Protein AF-A0A151F0T0-F1 (afdb_monomer)

Radius of gyration: 19.62 Å; Cα contacts (8 Å, |Δi|>4): 203; chains: 1; bounding box: 45×45×49 Å

Solvent-accessible surface area (backbone atoms only — not comparable to full-atom values): 11393 Å² total; per-residue (Å²): 66,49,40,75,54,48,20,83,89,43,52,37,29,37,38,30,26,36,47,77,38,54,64,66,43,46,70,53,49,75,71,39,89,52,50,77,43,76,44,80,49,87,74,99,38,43,31,43,40,32,19,63,50,94,76,80,59,84,81,41,88,33,50,66,49,76,77,46,71,46,76,50,74,70,91,77,80,76,87,77,76,93,71,56,70,69,62,53,52,49,52,49,49,54,53,60,74,66,65,78,82,69,83,79,85,71,85,80,81,68,42,79,71,68,79,80,72,50,75,65,34,49,52,50,42,68,67,26,27,82,45,76,81,66,56,63,71,59,50,33,67,75,70,72,46,55,72,69,57,47,51,53,37,47,52,52,48,52,74,48,32,45,76,52,76,89,82,50,96,74,42,70,76,56,64,76,69,72,78,85,84,76,89,130

pLDDT: mean 84.64, std 13.34, range [36.56, 97.88]

Nearest PDB structures (foldseek):
  2e1a-assembly1_B  TM=7.262E-01  e=9.747E-03  Pyrococcus horikoshii OT3
  2zbc-assembly1_C-2  TM=6.425E-01  e=1.326E-02  Sulfurisphaera tokodaii str. 7
  2cvi-assembly1_B  TM=6.405E-01  e=4.018E-02  Pyrococcus horikoshii OT3
  7fby-assembly1_A  TM=5.492E-01  e=2.611E-02  Pyrococcus horikoshii OT3
  2cfx-assembly1_C  TM=5.189E-01  e=2.711E-01  Bacillus subtilis

Foldseek 3Di:
DKDFAAAPPWWKKKWFFAWQDVVVVCVVVVPDPQWPDKDADDDPGGIMTIGRDDDDCVPPPGTDDTPDMDIDAPDDDPDDDDDDPVVVVVVVVVVLVVVPDDPDPPDRDRHHQPDDDDPLLVVLCVVPVVPVPDDLVVCCVVSVHDSVVSVVSVVSSVVRIDDDDDDDPPPPVSVVPDDDDDRD

Mean predicted aligned error: 8.49 Å

Sequence (184 aa):
MLRPKICIDYKEYVYFINGKDIRALFERLIKDSRIEYIACSQGHFDMLLITNERIDLTVEEEFKNIVLSGERENYNYPEVKRGDYRTTFNEINEFLDKKEFHPSQLPFEIGERGDEWSKREEKLFKYLKNDGRRVFTKMQKQLGISRTLLLQCYSKVRKHTIITVPYYPKGYDSHISLYLVIPI

Secondary structure (DSSP, 8-state):
-EEEPPBTTB--EEEEEEESSHHHHHHHHTT-TTEEEEEE-SSS-SEEEEESS----TT-TTEEEEEEEEEPPPPP--------HHHHHHHHHHHHHHT------S----B---SPPPHHHHHHHHHHSS-TT--HHHHHHHHT--HHHHHHHHHHHHHTEEE-----TTGGGGTS--------

Structure (mmCIF, N/CA/C/O backbone):
data_AF-A0A151F0T0-F1
#
_entry.id   AF-A0A151F0T0-F1
#
loop_
_atom_site.group_PDB
_atom_site.id
_atom_site.type_symbol
_atom_site.label_atom_id
_atom_site.label_alt_id
_atom_site.label_comp_id
_atom_site.label_asym_id
_atom_site.label_entity_id
_atom_site.label_seq_id
_atom_site.pdbx_PDB_ins_code
_atom_site.Cartn_x
_atom_site.Cartn_y
_atom_site.Cartn_z
_atom_site.occupancy
_atom_site.B_iso_or_equiv
_atom_site.auth_seq_id
_atom_site.auth_comp_id
_atom_site.auth_asym_id
_atom_site.auth_atom_id
_atom_site.pdbx_PDB_model_num
ATOM 1 N N . MET A 1 1 ? -8.796 6.801 -0.945 1.00 80.75 1 MET A N 1
ATOM 2 C CA . MET A 1 1 ? -8.264 5.632 -0.212 1.00 80.75 1 MET A CA 1
ATOM 3 C C . MET A 1 1 ? -7.436 6.136 0.959 1.00 80.75 1 MET A C 1
ATOM 5 O O . MET A 1 1 ? -6.646 7.052 0.757 1.00 80.75 1 MET A O 1
ATOM 9 N N . LEU A 1 2 ? -7.650 5.599 2.163 1.00 86.31 2 LEU A N 1
ATOM 10 C CA . LEU A 1 2 ? -6.788 5.866 3.319 1.00 86.31 2 LEU A CA 1
ATOM 11 C C . LEU A 1 2 ? -5.621 4.879 3.290 1.00 86.31 2 LEU A C 1
ATOM 13 O O . LEU A 1 2 ? -5.830 3.678 3.122 1.00 86.31 2 LEU A O 1
ATOM 17 N N . ARG A 1 3 ? -4.402 5.379 3.473 1.00 84.88 3 ARG A N 1
ATOM 18 C CA . ARG A 1 3 ? -3.189 4.560 3.585 1.00 84.88 3 ARG A CA 1
ATOM 19 C C . ARG A 1 3 ? -2.361 5.021 4.780 1.00 84.88 3 ARG A C 1
ATOM 21 O O . ARG A 1 3 ? -2.337 6.225 5.023 1.00 84.88 3 ARG A O 1
ATOM 28 N N . PRO A 1 4 ? -1.697 4.130 5.528 1.00 85.06 4 PRO A N 1
ATOM 29 C CA . PRO A 1 4 ? -0.804 4.550 6.601 1.00 85.06 4 PRO A CA 1
ATOM 30 C C . PRO A 1 4 ? 0.365 5.372 6.046 1.00 85.06 4 PRO A C 1
ATOM 32 O O . PRO A 1 4 ? 0.827 5.141 4.921 1.00 85.06 4 PRO A O 1
ATOM 35 N N . LYS A 1 5 ? 0.815 6.356 6.827 1.00 84.88 5 LYS A N 1
ATOM 36 C CA . LYS A 1 5 ? 2.079 7.054 6.574 1.00 84.88 5 LYS A CA 1
ATOM 37 C C . LYS A 1 5 ? 3.236 6.096 6.848 1.00 84.88 5 LYS A C 1
ATOM 39 O O . LYS A 1 5 ? 3.207 5.372 7.839 1.00 84.88 5 LYS A O 1
ATOM 44 N N . ILE A 1 6 ? 4.247 6.121 5.987 1.00 83.94 6 ILE A N 1
ATOM 45 C CA . ILE A 1 6 ? 5.524 5.456 6.249 1.00 83.94 6 ILE A CA 1
ATOM 46 C C . ILE A 1 6 ? 6.212 6.192 7.399 1.00 83.94 6 ILE A C 1
ATOM 48 O O . ILE A 1 6 ? 6.259 7.426 7.400 1.00 83.94 6 ILE A O 1
ATOM 52 N N . CYS A 1 7 ? 6.703 5.429 8.368 1.00 82.50 7 CYS A N 1
ATOM 53 C CA . CYS A 1 7 ? 7.436 5.900 9.541 1.00 82.50 7 CYS A CA 1
ATOM 54 C C . CYS A 1 7 ? 8.583 4.926 9.854 1.00 82.50 7 CYS A C 1
ATOM 56 O O . CYS A 1 7 ? 8.729 3.906 9.181 1.00 82.50 7 CYS A O 1
ATOM 58 N N . ILE A 1 8 ? 9.427 5.258 10.833 1.00 79.50 8 ILE A N 1
ATOM 59 C CA . ILE A 1 8 ? 10.685 4.534 11.108 1.00 79.50 8 ILE A CA 1
ATOM 60 C C . ILE A 1 8 ? 10.473 3.018 11.272 1.00 79.50 8 ILE A C 1
ATOM 62 O O . ILE A 1 8 ? 11.275 2.224 10.782 1.00 79.50 8 ILE A O 1
ATOM 66 N N . ASP A 1 9 ? 9.375 2.622 11.904 1.00 77.12 9 ASP A N 1
ATOM 67 C CA . ASP A 1 9 ? 9.026 1.248 12.269 1.00 77.12 9 ASP A CA 1
ATOM 68 C C . ASP A 1 9 ? 7.747 0.727 11.580 1.00 77.12 9 ASP A C 1
ATOM 70 O O . ASP A 1 9 ? 7.274 -0.363 11.897 1.00 77.12 9 ASP A O 1
ATOM 74 N N . TYR A 1 10 ? 7.204 1.462 10.602 1.00 83.38 10 TYR A N 1
ATOM 75 C CA . TYR A 1 10 ? 6.229 0.929 9.644 1.00 83.38 10 TYR A CA 1
ATOM 76 C C . TYR A 1 10 ? 6.649 1.287 8.224 1.00 83.38 10 TYR A C 1
ATOM 78 O O . TYR A 1 10 ? 6.578 2.447 7.798 1.00 83.38 10 TYR A O 1
ATOM 86 N N . LYS A 1 11 ? 7.037 0.255 7.479 1.00 87.25 11 LYS A N 1
ATOM 87 C CA . LYS A 1 11 ? 7.415 0.338 6.074 1.00 87.25 11 LYS A CA 1
ATOM 88 C C . LYS A 1 11 ? 6.495 -0.549 5.257 1.00 87.25 11 LYS A C 1
ATOM 90 O O . LYS A 1 11 ? 6.103 -1.621 5.699 1.00 87.25 11 LYS A O 1
ATOM 95 N N . GLU A 1 12 ? 6.174 -0.100 4.055 1.00 91.75 12 GLU A N 1
ATOM 96 C CA . GLU A 1 12 ? 5.561 -0.960 3.052 1.00 91.75 12 GLU A CA 1
ATOM 97 C C . GLU A 1 12 ? 6.618 -1.308 2.010 1.00 91.75 12 GLU A C 1
ATOM 99 O O . GLU A 1 12 ? 7.520 -0.513 1.746 1.00 91.75 12 GLU A O 1
ATOM 104 N N . TYR A 1 13 ? 6.504 -2.484 1.412 1.00 94.06 13 TYR A N 1
ATOM 105 C CA . TYR A 1 13 ? 7.399 -2.942 0.359 1.00 94.06 13 TYR A CA 1
ATOM 106 C C . TYR A 1 13 ? 6.589 -3.158 -0.905 1.00 94.06 13 TYR A C 1
ATOM 108 O O . TYR A 1 13 ? 5.487 -3.701 -0.862 1.00 94.06 13 TYR A O 1
ATOM 116 N N . VAL A 1 14 ? 7.118 -2.685 -2.026 1.00 95.00 14 VAL A N 1
ATOM 117 C CA . VAL A 1 14 ? 6.482 -2.802 -3.335 1.00 95.00 14 VAL A CA 1
ATOM 118 C C . VAL A 1 14 ? 7.239 -3.836 -4.145 1.00 95.00 14 VAL A C 1
ATOM 120 O O . VAL A 1 14 ? 8.468 -3.789 -4.196 1.00 95.00 14 VAL A O 1
ATOM 123 N N . TYR A 1 15 ? 6.509 -4.735 -4.800 1.00 96.44 15 TYR A N 1
ATOM 124 C CA . TYR A 1 15 ? 7.069 -5.717 -5.719 1.00 96.44 15 TYR A CA 1
ATOM 125 C C . TYR A 1 15 ? 6.288 -5.715 -7.029 1.00 96.44 15 TYR A C 1
ATOM 127 O O . TYR A 1 15 ? 5.064 -5.823 -7.039 1.00 96.44 15 TYR A O 1
ATOM 135 N N . PHE A 1 16 ? 7.015 -5.637 -8.132 1.00 96.38 16 PHE A N 1
ATOM 136 C CA . PHE A 1 16 ? 6.539 -5.900 -9.481 1.00 96.38 16 PHE A CA 1
ATOM 137 C C . PHE A 1 16 ? 7.110 -7.249 -9.885 1.00 96.38 16 PHE A C 1
ATOM 139 O O . PHE A 1 16 ? 8.332 -7.414 -9.888 1.00 96.38 16 PHE A O 1
ATOM 146 N N . ILE A 1 17 ? 6.255 -8.225 -10.168 1.00 97.31 17 ILE A N 1
ATOM 147 C CA . ILE A 1 17 ? 6.680 -9.617 -10.331 1.00 97.31 17 ILE A CA 1
ATOM 148 C C . ILE A 1 17 ? 6.078 -10.263 -11.569 1.00 97.31 17 ILE A C 1
ATOM 150 O O . ILE A 1 17 ? 5.015 -9.859 -12.041 1.00 97.31 17 ILE A O 1
ATOM 154 N N . ASN A 1 18 ? 6.759 -11.304 -12.038 1.00 97.88 18 ASN A N 1
ATOM 155 C CA . ASN A 1 18 ? 6.252 -12.227 -13.041 1.00 97.88 18 ASN A CA 1
ATOM 156 C C . ASN A 1 18 ? 5.997 -13.599 -12.428 1.00 97.88 18 ASN A C 1
ATOM 158 O O . ASN A 1 18 ? 6.760 -14.067 -11.573 1.00 97.88 18 ASN A O 1
ATOM 162 N N . GLY A 1 19 ? 4.949 -14.255 -12.914 1.00 96.50 19 GLY A N 1
ATOM 163 C CA . GLY A 1 19 ? 4.580 -15.613 -12.534 1.00 96.50 19 GLY A CA 1
ATOM 164 C C . GLY A 1 19 ? 4.793 -16.599 -13.680 1.00 96.50 19 GLY A C 1
ATOM 165 O O . GLY A 1 19 ? 4.759 -16.242 -14.853 1.00 96.50 19 GLY A O 1
ATOM 166 N N . LYS A 1 20 ? 5.004 -17.869 -13.342 1.00 97.50 20 LYS A N 1
ATOM 167 C CA . LYS A 1 20 ? 4.820 -18.997 -14.268 1.00 97.50 20 LYS A CA 1
ATOM 168 C C . LYS A 1 20 ? 3.328 -19.281 -14.447 1.00 97.50 20 LYS A C 1
ATOM 170 O O . LYS A 1 20 ? 2.877 -19.502 -15.564 1.00 97.50 20 LYS A O 1
ATOM 175 N N . ASP A 1 21 ? 2.583 -19.208 -13.342 1.00 97.25 21 ASP A N 1
ATOM 176 C CA . ASP A 1 21 ? 1.122 -19.218 -13.292 1.00 97.25 21 ASP A CA 1
ATOM 177 C C . ASP A 1 21 ? 0.649 -18.082 -12.376 1.00 97.25 21 ASP A C 1
ATOM 179 O O . ASP A 1 21 ? 0.561 -18.212 -11.152 1.00 97.25 21 ASP A O 1
ATOM 183 N N . ILE A 1 22 ? 0.374 -16.923 -12.977 1.00 95.56 22 ILE A N 1
ATOM 184 C CA . ILE A 1 22 ? 0.016 -15.727 -12.212 1.00 95.56 22 ILE A CA 1
ATOM 185 C C . ILE A 1 22 ? -1.328 -15.863 -11.495 1.00 95.56 22 ILE A C 1
ATOM 187 O O . ILE A 1 22 ? -1.547 -15.239 -10.456 1.00 95.56 22 ILE A O 1
ATOM 191 N N . ARG A 1 23 ? -2.235 -16.683 -12.033 1.00 96.50 23 ARG A N 1
ATOM 192 C CA . ARG A 1 23 ? -3.566 -16.859 -11.461 1.00 96.50 23 ARG A CA 1
ATOM 193 C C . ARG A 1 23 ? -3.478 -17.663 -10.172 1.00 96.50 23 ARG A C 1
ATOM 195 O O . ARG A 1 23 ? -4.006 -17.217 -9.156 1.00 96.50 23 ARG A O 1
ATOM 202 N N . ALA A 1 24 ? -2.789 -18.801 -10.207 1.00 97.50 24 ALA A N 1
ATOM 203 C CA . ALA A 1 24 ? -2.566 -19.618 -9.019 1.00 97.50 24 ALA A CA 1
ATOM 204 C C . ALA A 1 24 ? -1.801 -18.833 -7.938 1.00 97.50 24 ALA A C 1
ATOM 206 O O . ALA A 1 24 ? -2.209 -18.824 -6.773 1.00 97.50 24 ALA A O 1
ATOM 207 N N . LEU A 1 25 ? -0.768 -18.078 -8.338 1.00 97.38 25 LEU A N 1
ATOM 208 C CA . LEU A 1 25 ? -0.024 -17.211 -7.424 1.00 97.38 25 LEU A CA 1
ATOM 209 C C . LEU A 1 25 ? -0.929 -16.148 -6.776 1.00 97.38 25 LEU A C 1
ATOM 211 O O . LEU A 1 25 ? -0.902 -15.979 -5.560 1.00 97.38 25 LEU A O 1
ATOM 215 N N . PHE A 1 26 ? -1.780 -15.471 -7.556 1.00 97.12 26 PHE A N 1
ATOM 216 C CA . PHE A 1 26 ? -2.726 -14.474 -7.040 1.00 97.12 26 PHE A CA 1
ATOM 217 C C . PHE A 1 26 ? -3.686 -15.068 -6.000 1.00 97.12 26 PHE A C 1
ATOM 219 O O . PHE A 1 26 ? -3.877 -14.497 -4.926 1.00 97.12 26 PHE A O 1
ATOM 226 N N . GLU A 1 27 ? -4.291 -16.221 -6.305 1.00 96.81 27 GLU A N 1
ATOM 227 C CA . GLU A 1 27 ? -5.265 -16.889 -5.431 1.00 96.81 27 GLU A CA 1
ATOM 228 C C . GLU A 1 27 ? -4.655 -17.342 -4.093 1.00 96.81 27 GLU A C 1
ATOM 230 O O . GLU A 1 27 ? -5.362 -17.426 -3.079 1.00 96.81 27 GLU A O 1
ATOM 235 N N . ARG A 1 28 ? -3.346 -17.613 -4.075 1.00 96.06 28 ARG A N 1
ATOM 236 C CA . ARG A 1 28 ? -2.581 -17.903 -2.859 1.00 96.06 28 ARG A CA 1
ATOM 237 C C . ARG A 1 28 ? -2.255 -16.624 -2.093 1.00 96.06 28 ARG A C 1
ATOM 239 O O . ARG A 1 28 ? -2.618 -16.501 -0.924 1.00 96.06 28 ARG A O 1
ATOM 246 N N . LEU A 1 29 ? -1.642 -15.659 -2.771 1.00 96.44 29 LEU A N 1
ATOM 247 C CA . LEU A 1 29 ? -1.148 -14.417 -2.182 1.00 96.44 29 LEU A CA 1
ATOM 248 C C . LEU A 1 29 ? -2.266 -13.529 -1.612 1.00 96.44 29 LEU A C 1
ATOM 250 O O . LEU A 1 29 ? -2.080 -12.901 -0.577 1.00 96.44 29 LEU A O 1
ATOM 254 N N . ILE A 1 30 ? -3.470 -13.523 -2.192 1.00 96.06 30 ILE A N 1
ATOM 255 C CA . ILE A 1 30 ? -4.597 -12.738 -1.651 1.00 96.06 30 ILE A CA 1
ATOM 256 C C . ILE A 1 30 ? -5.029 -13.170 -0.235 1.00 96.06 30 ILE A C 1
ATOM 258 O O . ILE A 1 30 ? -5.728 -12.428 0.456 1.00 96.06 30 ILE A O 1
ATOM 262 N N . LYS A 1 31 ? -4.641 -14.374 0.202 1.00 95.19 31 LYS A N 1
ATOM 263 C CA . LYS A 1 31 ? -4.934 -14.902 1.543 1.00 95.19 31 LYS A CA 1
ATOM 264 C C . LYS A 1 31 ? -3.841 -14.566 2.561 1.00 95.19 31 LYS A C 1
ATOM 266 O O . LYS A 1 31 ? -4.063 -14.765 3.754 1.00 95.19 31 LYS A O 1
ATOM 271 N N . ASP A 1 32 ? -2.687 -14.078 2.112 1.00 95.06 32 ASP A N 1
ATOM 272 C CA . ASP A 1 32 ? -1.576 -13.709 2.981 1.00 95.06 32 ASP A CA 1
ATOM 273 C C . ASP A 1 32 ? -1.881 -12.390 3.704 1.00 95.06 32 ASP A C 1
ATOM 275 O O . ASP A 1 32 ? -2.105 -11.350 3.084 1.00 95.06 32 ASP A O 1
ATOM 279 N N . SER A 1 33 ? -1.867 -12.415 5.039 1.00 93.06 33 SER A N 1
ATOM 280 C CA . SER A 1 33 ? -2.129 -11.232 5.867 1.00 93.06 33 SER A CA 1
ATOM 281 C C . SER A 1 33 ? -1.076 -10.132 5.737 1.00 93.06 33 SER A C 1
ATOM 283 O O . SER A 1 33 ? -1.325 -9.003 6.161 1.00 93.06 33 SER A O 1
ATOM 285 N N . ARG A 1 34 ? 0.096 -10.452 5.184 1.00 94.38 34 ARG A N 1
ATOM 286 C CA . ARG A 1 34 ? 1.189 -9.506 4.937 1.00 94.38 34 ARG A CA 1
ATOM 287 C C . ARG A 1 34 ? 0.936 -8.650 3.700 1.00 94.38 34 ARG A C 1
ATOM 289 O O . ARG A 1 34 ? 1.549 -7.595 3.544 1.00 94.38 34 ARG A O 1
ATOM 296 N N . ILE A 1 35 ? 0.037 -9.086 2.813 1.00 94.56 35 ILE A N 1
ATOM 297 C CA . ILE A 1 35 ? -0.295 -8.384 1.574 1.00 94.56 35 ILE A CA 1
ATOM 298 C C . ILE A 1 35 ? -1.370 -7.328 1.841 1.00 94.56 35 ILE A C 1
ATOM 300 O O . ILE A 1 35 ? -2.534 -7.611 2.116 1.00 94.56 35 ILE A O 1
ATOM 304 N N . GLU A 1 36 ? -0.976 -6.064 1.700 1.00 89.88 36 GLU A N 1
ATOM 305 C CA . GLU A 1 36 ? -1.842 -4.900 1.883 1.00 89.88 36 GLU A CA 1
ATOM 306 C C . GLU A 1 36 ? -2.586 -4.502 0.607 1.00 89.88 36 GLU A C 1
ATOM 308 O O . GLU A 1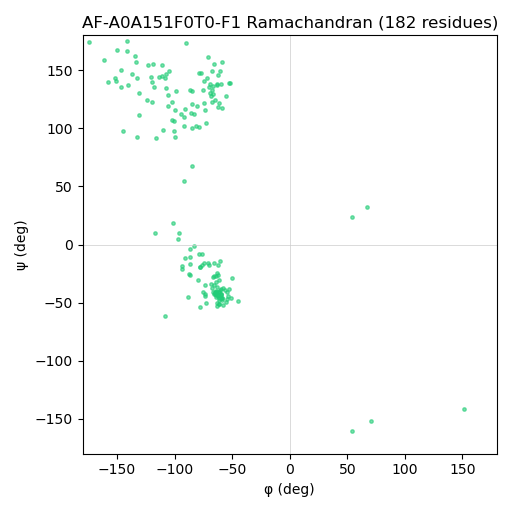 36 ? -3.624 -3.822 0.671 1.00 89.88 36 GLU A O 1
ATOM 313 N N . TYR A 1 37 ? -2.022 -4.853 -0.550 1.00 91.44 37 TYR A N 1
ATOM 314 C CA . TYR A 1 37 ? -2.588 -4.632 -1.873 1.00 91.44 37 TYR A CA 1
ATOM 315 C C . TYR A 1 37 ? -1.984 -5.607 -2.884 1.00 91.44 37 TYR A C 1
ATOM 317 O O . TYR A 1 37 ? -0.779 -5.841 -2.883 1.00 91.44 37 TYR A O 1
ATOM 325 N N . ILE A 1 38 ? -2.826 -6.115 -3.774 1.00 94.69 38 ILE A N 1
ATOM 326 C CA . ILE A 1 38 ? -2.436 -6.982 -4.880 1.00 94.69 38 ILE A CA 1
ATOM 327 C C . ILE A 1 38 ? -3.258 -6.599 -6.106 1.00 94.69 38 ILE A C 1
ATOM 329 O O . ILE A 1 38 ? -4.460 -6.345 -5.999 1.00 94.69 38 ILE A O 1
ATOM 333 N N . ALA A 1 39 ? -2.613 -6.535 -7.263 1.00 94.19 39 ALA A N 1
ATOM 334 C CA . ALA A 1 39 ? -3.279 -6.304 -8.534 1.00 94.19 39 ALA A CA 1
ATOM 335 C C . ALA A 1 39 ? -2.564 -7.062 -9.650 1.00 94.19 39 ALA A C 1
ATOM 337 O O . ALA A 1 39 ? -1.340 -7.007 -9.744 1.00 94.19 39 ALA A O 1
ATOM 338 N N . CYS A 1 40 ? -3.334 -7.727 -10.508 1.00 93.25 40 CYS A N 1
ATOM 339 C CA . CYS A 1 40 ? -2.813 -8.271 -11.757 1.00 93.25 40 CYS A CA 1
ATOM 340 C C . CYS A 1 40 ? -2.688 -7.158 -12.799 1.00 93.25 40 CYS A C 1
ATOM 342 O O . CYS A 1 40 ? -3.498 -6.227 -12.837 1.00 93.25 40 CYS A O 1
ATOM 344 N N . SER A 1 41 ? -1.696 -7.289 -13.664 1.00 90.69 41 SER A N 1
ATOM 345 C CA . SER A 1 41 ? -1.399 -6.356 -14.744 1.00 90.69 41 SER A CA 1
ATOM 346 C C . SER A 1 41 ? -1.137 -7.103 -16.046 1.00 90.69 41 SER A C 1
ATOM 348 O O . SER A 1 41 ? -0.892 -8.305 -16.065 1.00 90.69 41 SER A O 1
ATOM 350 N N . GLN A 1 42 ? -1.213 -6.369 -17.152 1.00 84.19 42 GLN A N 1
ATOM 351 C CA . GLN A 1 42 ? -0.778 -6.829 -18.467 1.00 84.19 42 GLN A CA 1
ATOM 352 C C . GLN A 1 42 ? 0.325 -5.877 -18.933 1.00 84.19 42 GLN A C 1
ATOM 354 O O . GLN A 1 42 ? 0.107 -4.666 -18.965 1.00 84.19 42 GLN A O 1
ATOM 359 N N . GLY A 1 43 ? 1.515 -6.396 -19.242 1.00 87.38 43 GLY A N 1
ATOM 360 C CA . GLY A 1 43 ? 2.660 -5.577 -19.646 1.00 87.38 43 GLY A CA 1
ATOM 361 C C . GLY A 1 43 ? 4.001 -6.214 -19.286 1.00 87.38 43 GLY A C 1
ATOM 362 O O . GLY A 1 43 ? 4.165 -7.424 -19.392 1.00 87.38 43 GLY A O 1
ATOM 363 N N . HIS A 1 44 ? 4.962 -5.390 -18.860 1.00 89.81 44 HIS A N 1
ATOM 364 C CA . HIS A 1 44 ? 6.314 -5.832 -18.478 1.00 89.81 44 HIS A CA 1
ATOM 365 C C . HIS A 1 44 ? 6.374 -6.627 -17.165 1.00 89.81 44 HIS A C 1
ATOM 367 O O . HIS A 1 44 ? 7.390 -7.265 -16.882 1.00 89.81 44 HIS A O 1
ATOM 373 N N . PHE A 1 45 ? 5.310 -6.562 -16.366 1.00 95.12 45 PHE A N 1
ATOM 374 C CA . PHE A 1 45 ? 5.135 -7.342 -15.151 1.00 95.12 45 PHE A CA 1
ATOM 375 C C . PHE A 1 45 ? 3.701 -7.880 -15.070 1.00 95.12 45 PHE A C 1
ATOM 377 O O . PHE A 1 45 ? 2.756 -7.210 -15.506 1.00 95.12 45 PHE A O 1
ATOM 384 N N . ASP A 1 46 ? 3.533 -9.063 -14.486 1.00 96.12 46 ASP A N 1
ATOM 385 C CA . ASP A 1 46 ? 2.235 -9.741 -14.387 1.00 96.12 46 ASP A CA 1
ATOM 386 C C . ASP A 1 46 ? 1.427 -9.313 -13.147 1.00 96.12 46 ASP A C 1
ATOM 388 O O . ASP A 1 46 ? 0.195 -9.397 -13.134 1.00 96.12 46 ASP A O 1
ATOM 392 N N . MET A 1 47 ? 2.104 -8.871 -12.080 1.00 96.69 47 MET A N 1
ATOM 393 C CA . MET A 1 47 ? 1.454 -8.495 -10.823 1.00 96.69 47 MET A CA 1
ATOM 394 C C . MET A 1 47 ? 2.228 -7.437 -10.034 1.00 96.69 47 MET A C 1
ATOM 396 O O . MET A 1 47 ? 3.457 -7.453 -9.961 1.00 96.69 47 MET A O 1
ATOM 400 N N . LEU A 1 48 ? 1.469 -6.543 -9.400 1.00 96.12 48 LEU A N 1
ATOM 401 C CA . LEU A 1 48 ? 1.924 -5.577 -8.406 1.00 96.12 48 LEU A CA 1
ATOM 402 C C . LEU A 1 48 ? 1.478 -6.024 -7.011 1.00 96.12 48 LEU A C 1
ATOM 404 O O . LEU A 1 48 ? 0.289 -6.247 -6.772 1.00 96.12 48 LEU A O 1
ATOM 408 N N . LEU A 1 49 ? 2.424 -6.070 -6.081 1.00 95.94 49 LEU A N 1
ATOM 409 C CA . LEU A 1 49 ? 2.218 -6.369 -4.670 1.00 95.94 49 LEU A CA 1
ATOM 410 C C . LEU A 1 49 ? 2.667 -5.186 -3.817 1.00 95.94 49 LEU A C 1
ATOM 412 O O . LEU A 1 49 ? 3.705 -4.579 -4.077 1.00 95.94 49 LEU A O 1
ATOM 416 N N . ILE A 1 50 ? 1.899 -4.890 -2.772 1.00 94.75 50 ILE A N 1
ATOM 417 C CA . ILE A 1 50 ? 2.332 -4.040 -1.663 1.00 94.75 50 ILE A CA 1
ATOM 418 C C . ILE A 1 50 ? 2.154 -4.836 -0.381 1.00 94.75 50 ILE A C 1
ATOM 420 O O . ILE A 1 50 ? 1.044 -5.288 -0.089 1.00 94.75 50 ILE A O 1
ATOM 424 N N . THR A 1 51 ? 3.224 -4.982 0.387 1.00 94.94 51 THR A N 1
ATOM 425 C CA . THR A 1 51 ? 3.242 -5.733 1.644 1.00 94.94 51 THR A CA 1
ATOM 426 C C . THR A 1 51 ? 3.616 -4.828 2.810 1.00 94.94 51 THR A C 1
ATOM 428 O O . THR A 1 51 ? 4.266 -3.802 2.618 1.00 94.94 51 THR A O 1
ATOM 431 N N . ASN A 1 52 ? 3.198 -5.191 4.021 1.00 91.81 52 ASN A N 1
ATOM 432 C CA . ASN A 1 52 ? 3.567 -4.488 5.259 1.00 91.81 52 ASN A CA 1
ATOM 433 C C . ASN A 1 52 ? 4.892 -4.986 5.875 1.00 91.81 52 ASN A C 1
ATOM 435 O O . ASN A 1 52 ? 5.374 -4.416 6.848 1.00 91.81 52 ASN A O 1
ATOM 439 N N . GLU A 1 53 ? 5.498 -6.018 5.289 1.00 93.50 53 GLU A N 1
ATOM 440 C CA . GLU A 1 53 ? 6.835 -6.508 5.619 1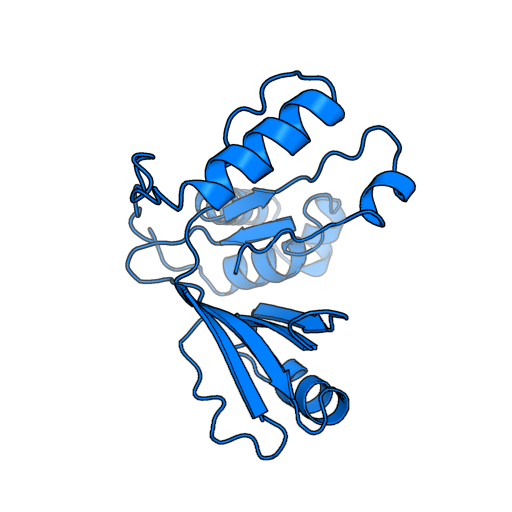.00 93.50 53 GLU A CA 1
ATOM 441 C C . GLU A 1 53 ? 7.512 -7.137 4.394 1.00 93.50 53 GLU A C 1
ATOM 443 O O . GLU A 1 53 ? 6.866 -7.372 3.368 1.00 93.50 53 GLU A O 1
ATOM 448 N N . ARG A 1 54 ? 8.825 -7.393 4.469 1.00 95.12 54 ARG A N 1
ATOM 449 C CA . ARG A 1 54 ? 9.540 -8.064 3.375 1.00 95.12 54 ARG A CA 1
ATOM 450 C C . ARG A 1 54 ? 9.084 -9.513 3.284 1.00 95.12 54 ARG A C 1
ATOM 452 O O . ARG A 1 54 ? 9.116 -10.234 4.276 1.00 95.12 54 ARG A O 1
ATOM 459 N N . ILE A 1 55 ? 8.728 -9.941 2.081 1.00 95.62 55 ILE A N 1
ATOM 460 C CA . ILE A 1 55 ? 8.377 -11.332 1.799 1.00 95.62 55 ILE A CA 1
ATOM 461 C C . ILE A 1 55 ? 9.406 -11.956 0.862 1.00 95.62 55 ILE A C 1
ATOM 463 O O . ILE A 1 55 ? 9.937 -11.291 -0.031 1.00 95.62 55 ILE A O 1
ATOM 467 N N . ASP A 1 56 ? 9.684 -13.237 1.079 1.00 96.19 56 ASP A N 1
ATOM 468 C CA . ASP A 1 56 ? 10.445 -14.052 0.142 1.00 96.19 56 ASP A CA 1
ATOM 469 C C . ASP A 1 56 ? 9.464 -14.734 -0.812 1.00 96.19 56 ASP A C 1
ATOM 471 O O . ASP A 1 56 ? 8.702 -15.603 -0.404 1.00 96.19 56 ASP A O 1
ATOM 475 N N . LEU A 1 57 ? 9.456 -14.300 -2.071 1.00 96.12 57 LEU A N 1
ATOM 476 C CA . LEU A 1 57 ? 8.599 -14.866 -3.114 1.00 96.12 57 LEU A CA 1
ATOM 477 C C . LEU A 1 57 ? 9.231 -16.080 -3.800 1.00 96.12 57 LEU A C 1
ATOM 479 O O . LEU A 1 57 ? 8.551 -16.770 -4.552 1.00 96.12 57 LEU A O 1
ATOM 483 N N . THR A 1 58 ? 10.515 -16.358 -3.557 1.00 95.56 58 THR A N 1
ATOM 484 C CA . THR A 1 58 ? 11.220 -17.475 -4.205 1.00 95.56 58 THR A CA 1
ATOM 485 C C . THR A 1 58 ? 10.742 -18.840 -3.714 1.00 95.56 58 THR A C 1
ATOM 487 O O . THR A 1 58 ? 10.939 -19.840 -4.401 1.00 95.56 58 THR A O 1
ATOM 490 N N . VAL A 1 59 ? 10.067 -18.873 -2.561 1.00 96.50 59 VAL A N 1
ATOM 491 C CA . VAL A 1 59 ? 9.431 -20.073 -1.999 1.00 96.50 59 VAL A CA 1
ATOM 492 C C . VAL A 1 59 ? 8.149 -20.469 -2.734 1.00 96.50 59 VAL A C 1
ATOM 494 O O . VAL A 1 59 ? 7.673 -21.589 -2.566 1.00 96.50 59 VAL A O 1
ATOM 497 N N . GLU A 1 60 ? 7.578 -19.568 -3.536 1.00 96.44 60 GLU A N 1
ATOM 498 C CA . GLU A 1 60 ? 6.350 -19.823 -4.281 1.00 96.44 60 GLU A CA 1
ATOM 499 C C . GLU A 1 60 ? 6.675 -20.529 -5.605 1.00 96.44 60 GLU A C 1
ATOM 501 O O . GLU A 1 60 ? 7.392 -20.001 -6.453 1.00 96.44 60 GLU A O 1
ATOM 506 N N . GLU A 1 61 ? 6.131 -21.727 -5.819 1.00 97.12 61 GLU A N 1
ATOM 507 C CA . GLU A 1 61 ? 6.415 -22.537 -7.015 1.00 97.12 61 GLU A CA 1
ATOM 508 C C . GLU A 1 61 ? 6.058 -21.806 -8.325 1.00 97.12 61 GLU A C 1
ATOM 510 O O . GLU A 1 61 ? 6.783 -21.876 -9.330 1.00 97.12 61 GLU A O 1
ATOM 515 N N . GLU A 1 62 ? 4.959 -21.054 -8.285 1.00 97.81 62 GLU A N 1
ATOM 516 C CA . GLU A 1 62 ? 4.403 -20.283 -9.389 1.00 97.81 62 GLU A CA 1
ATOM 517 C C . GLU A 1 62 ? 5.127 -18.954 -9.628 1.00 97.81 62 GLU A C 1
ATOM 519 O O . GLU A 1 62 ? 4.864 -18.290 -10.632 1.00 97.81 62 GLU A O 1
ATOM 524 N N . PHE A 1 63 ? 6.048 -18.549 -8.753 1.00 97.69 63 PHE A N 1
ATOM 525 C CA . PHE A 1 63 ? 6.853 -17.350 -8.949 1.00 97.69 63 PHE A CA 1
ATOM 526 C C . PHE A 1 63 ? 7.938 -17.582 -10.013 1.00 97.69 63 PHE A C 1
ATOM 528 O O . PHE A 1 63 ? 8.550 -18.651 -10.108 1.00 97.69 63 PHE A O 1
ATOM 535 N N . LYS A 1 64 ? 8.170 -16.567 -10.855 1.00 97.75 64 LYS A N 1
ATOM 536 C CA . LYS A 1 64 ? 9.206 -16.591 -11.896 1.00 97.75 64 LYS A CA 1
ATOM 537 C C . LYS A 1 64 ? 10.367 -15.668 -11.547 1.00 97.75 64 LYS A C 1
ATOM 539 O O . LYS A 1 64 ? 11.495 -16.136 -11.435 1.00 97.75 64 LYS A O 1
ATOM 544 N N . ASN A 1 65 ? 10.109 -14.367 -11.424 1.00 97.56 65 ASN A N 1
ATOM 545 C CA . ASN A 1 65 ? 11.134 -13.376 -11.101 1.00 97.56 65 ASN A CA 1
ATOM 546 C C . ASN A 1 65 ? 10.522 -12.068 -10.575 1.00 97.56 65 ASN A C 1
ATOM 548 O O . ASN A 1 65 ? 9.369 -11.746 -10.863 1.00 97.56 65 ASN A O 1
ATOM 552 N N . ILE A 1 66 ? 11.328 -11.287 -9.850 1.00 97.00 66 ILE A N 1
ATOM 553 C CA . ILE A 1 66 ? 11.037 -9.884 -9.530 1.00 97.00 66 ILE A CA 1
ATOM 554 C C . ILE A 1 66 ? 11.527 -9.029 -10.704 1.00 97.00 66 ILE A C 1
ATOM 556 O O . ILE A 1 66 ? 12.636 -9.225 -11.199 1.00 97.00 66 ILE A O 1
ATOM 560 N N . VAL A 1 67 ? 10.682 -8.113 -11.169 1.00 95.19 67 VAL A N 1
ATOM 561 C CA . VAL A 1 67 ? 11.008 -7.088 -12.171 1.00 95.19 67 VAL A CA 1
ATOM 562 C C . VAL A 1 67 ? 11.558 -5.846 -11.478 1.00 95.19 67 VAL A C 1
ATOM 564 O O . VAL A 1 67 ? 12.579 -5.306 -11.885 1.00 95.19 67 VAL A O 1
ATOM 567 N N . LEU A 1 68 ? 10.899 -5.417 -10.401 1.00 92.12 68 LEU A N 1
ATOM 568 C CA . LEU A 1 68 ? 11.302 -4.280 -9.581 1.00 92.12 68 LEU A CA 1
ATOM 569 C C . LEU A 1 68 ? 10.828 -4.510 -8.146 1.00 92.12 68 LEU A C 1
ATOM 571 O O . LEU A 1 68 ? 9.714 -4.982 -7.928 1.00 92.12 68 LEU A O 1
ATOM 575 N N . SER A 1 69 ? 11.646 -4.153 -7.161 1.00 94.69 69 SER A N 1
ATOM 576 C CA . SER A 1 69 ? 11.233 -4.170 -5.758 1.00 94.69 69 SER A CA 1
ATOM 577 C C . SER A 1 69 ? 11.899 -3.063 -4.966 1.00 94.69 69 SER A C 1
ATOM 579 O O . SER A 1 69 ? 13.039 -2.703 -5.255 1.00 94.69 69 SER A O 1
ATOM 581 N N . GLY A 1 70 ? 11.228 -2.577 -3.929 1.00 90.56 70 GLY A N 1
ATOM 582 C CA . GLY A 1 70 ? 11.801 -1.567 -3.052 1.00 90.56 70 GLY A CA 1
ATOM 583 C C . GLY A 1 70 ? 10.925 -1.238 -1.856 1.00 90.56 70 GLY A C 1
ATOM 584 O O . GLY A 1 70 ? 9.794 -1.709 -1.726 1.00 90.56 70 GLY A O 1
ATOM 585 N N . GLU A 1 71 ? 11.472 -0.412 -0.974 1.00 89.94 71 GLU A N 1
ATOM 586 C CA . GLU A 1 71 ? 10.702 0.229 0.087 1.00 89.94 71 GLU A CA 1
ATOM 587 C C . GLU A 1 71 ? 9.780 1.280 -0.529 1.00 89.94 71 GLU A C 1
ATOM 589 O O . GLU A 1 71 ? 10.179 2.049 -1.403 1.00 89.94 71 GLU A O 1
ATOM 594 N N . ARG A 1 72 ? 8.523 1.304 -0.088 1.00 86.12 72 ARG A N 1
ATOM 595 C CA . ARG A 1 72 ? 7.590 2.357 -0.459 1.00 86.12 72 ARG A CA 1
ATOM 596 C C . ARG A 1 72 ? 7.945 3.615 0.317 1.00 86.12 72 ARG A C 1
ATOM 598 O O . ARG A 1 72 ? 8.041 3.588 1.541 1.00 86.12 72 ARG A O 1
ATOM 605 N N . GLU A 1 73 ? 8.002 4.734 -0.381 1.00 78.88 73 GLU A N 1
ATOM 606 C CA . GLU A 1 73 ? 8.063 6.051 0.245 1.00 78.88 73 GLU A CA 1
ATOM 607 C C . GLU A 1 73 ? 6.649 6.623 0.463 1.00 78.88 73 GLU A C 1
ATOM 609 O O . GLU A 1 73 ? 5.631 6.037 0.066 1.00 78.88 73 GLU A O 1
ATOM 614 N N . ASN A 1 74 ? 6.549 7.765 1.147 1.00 74.25 74 ASN A N 1
ATOM 615 C CA . ASN A 1 74 ? 5.293 8.514 1.176 1.00 74.25 74 ASN A CA 1
ATOM 616 C C . ASN A 1 74 ? 5.071 9.164 -0.191 1.00 74.25 74 ASN A C 1
ATOM 618 O O . ASN A 1 74 ? 6.012 9.635 -0.822 1.00 74.25 74 ASN A O 1
ATOM 622 N N . TYR A 1 75 ? 3.815 9.211 -0.638 1.00 68.81 75 TYR A N 1
ATOM 623 C CA . TYR A 1 75 ? 3.474 9.849 -1.905 1.00 68.81 75 TYR A CA 1
ATOM 624 C C . TYR A 1 75 ? 3.893 11.319 -1.897 1.00 68.81 75 TYR A C 1
ATOM 626 O O . TYR A 1 75 ? 3.348 12.114 -1.128 1.00 68.81 75 TYR A O 1
ATOM 634 N N . ASN A 1 76 ? 4.810 11.668 -2.793 1.00 67.69 76 ASN A N 1
ATOM 635 C CA . ASN A 1 76 ? 5.065 13.043 -3.173 1.00 67.69 76 ASN A CA 1
ATOM 636 C C . ASN A 1 76 ? 4.403 13.290 -4.529 1.00 67.69 76 ASN A C 1
ATOM 638 O O . ASN A 1 76 ? 4.658 12.564 -5.489 1.00 67.69 76 ASN A O 1
ATOM 642 N N . TYR A 1 77 ? 3.512 14.273 -4.584 1.00 68.31 77 TYR A N 1
ATOM 643 C CA . TYR A 1 77 ? 2.873 14.687 -5.826 1.00 68.31 77 TYR A CA 1
ATOM 644 C C . TYR A 1 77 ? 3.603 15.941 -6.301 1.00 68.31 77 TYR A C 1
ATOM 646 O O . TYR A 1 77 ? 3.314 17.021 -5.777 1.00 68.31 77 TYR A O 1
ATOM 654 N N . PRO A 1 78 ? 4.566 15.821 -7.235 1.00 66.38 78 PRO A N 1
ATOM 655 C CA . PRO A 1 78 ? 5.235 16.995 -7.766 1.00 66.38 78 PRO A CA 1
ATOM 656 C C . PRO A 1 78 ? 4.210 17.904 -8.444 1.00 66.38 78 PRO A C 1
ATOM 658 O O . PRO A 1 78 ? 3.205 17.443 -8.993 1.00 66.38 78 PRO A O 1
ATOM 661 N N . GLU A 1 79 ? 4.470 19.208 -8.409 1.00 72.00 79 GLU A N 1
ATOM 662 C CA . GLU A 1 79 ? 3.649 20.167 -9.132 1.00 72.00 79 GLU A CA 1
ATOM 663 C C . GLU A 1 79 ? 3.733 19.873 -10.634 1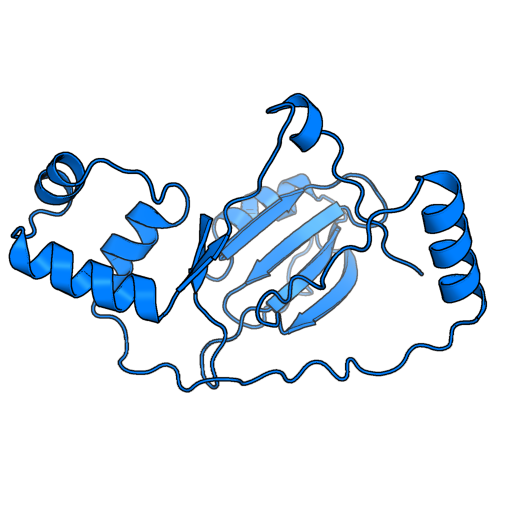.00 72.00 79 GLU A C 1
ATOM 665 O O . GLU A 1 79 ? 4.804 19.913 -11.244 1.00 72.00 79 GLU A O 1
ATOM 670 N N . VAL A 1 80 ? 2.591 19.546 -11.236 1.00 68.06 80 VAL A N 1
ATOM 671 C CA . VAL A 1 80 ? 2.516 19.284 -12.671 1.00 68.06 80 VAL A CA 1
ATOM 672 C C . VAL A 1 80 ? 2.391 20.620 -13.388 1.00 68.06 80 VAL A C 1
ATOM 674 O O . VAL A 1 80 ? 1.368 21.301 -13.287 1.00 68.06 80 VAL A O 1
ATOM 677 N N . LYS A 1 81 ? 3.430 20.990 -14.140 1.00 77.44 81 LYS A N 1
ATOM 678 C CA . LYS A 1 81 ? 3.378 22.154 -15.027 1.00 77.44 81 LYS A CA 1
ATOM 679 C C . LYS A 1 81 ? 2.330 21.920 -16.112 1.00 77.44 81 LYS A C 1
ATOM 681 O O . LYS A 1 81 ? 2.232 20.839 -16.688 1.00 77.44 81 LYS A O 1
ATOM 686 N N . ARG A 1 82 ? 1.544 22.952 -16.415 1.00 81.69 82 ARG A N 1
ATOM 687 C CA . ARG A 1 82 ? 0.586 22.908 -17.521 1.00 81.69 82 ARG A CA 1
ATOM 688 C C . ARG A 1 82 ? 1.351 23.004 -18.845 1.00 81.69 82 ARG A C 1
ATOM 690 O O . ARG A 1 82 ? 1.952 24.038 -19.113 1.00 81.69 82 ARG A O 1
ATOM 697 N N . GLY A 1 83 ? 1.289 21.956 -19.661 1.00 82.06 83 GLY A N 1
ATOM 698 C CA . GLY A 1 83 ? 1.920 21.890 -20.982 1.00 82.06 83 GLY A CA 1
ATOM 699 C C . GLY A 1 83 ? 1.040 21.172 -22.002 1.00 82.06 83 GLY A C 1
ATOM 700 O O . GLY A 1 83 ? 0.038 20.546 -21.641 1.00 82.06 83 GLY A O 1
ATOM 701 N N . ASP A 1 84 ? 1.379 21.294 -23.284 1.00 90.25 84 ASP A N 1
ATOM 702 C CA . ASP A 1 84 ? 0.770 20.467 -24.321 1.00 90.25 84 ASP A CA 1
ATOM 703 C C . ASP A 1 84 ? 1.374 19.053 -24.309 1.00 90.25 84 ASP A C 1
ATOM 705 O O . ASP A 1 84 ? 2.548 18.856 -23.999 1.00 90.25 84 ASP A O 1
ATOM 709 N N . TYR A 1 85 ? 0.554 18.060 -24.663 1.00 82.56 85 TYR A N 1
ATOM 710 C CA . TYR A 1 85 ? 0.937 16.648 -24.605 1.00 82.56 85 TYR A CA 1
ATOM 711 C C . TYR A 1 85 ? 2.224 16.341 -25.382 1.00 82.56 85 TYR A C 1
ATOM 713 O O . TYR A 1 85 ? 3.047 15.558 -24.916 1.00 82.56 85 TYR A O 1
ATOM 721 N N . ARG A 1 86 ? 2.401 16.939 -26.566 1.00 88.81 86 ARG A N 1
ATOM 722 C CA . ARG A 1 86 ? 3.501 16.582 -27.465 1.00 88.81 86 ARG A CA 1
ATOM 723 C C . ARG A 1 86 ? 4.829 17.121 -26.946 1.00 88.81 86 ARG A C 1
ATOM 725 O O . ARG A 1 86 ? 5.811 16.386 -26.959 1.00 88.81 86 ARG A O 1
ATOM 732 N N . THR A 1 87 ? 4.840 18.357 -26.458 1.00 88.69 87 THR A N 1
ATOM 733 C CA . THR A 1 87 ? 6.015 18.960 -25.822 1.00 88.69 87 THR A CA 1
ATOM 734 C C . THR A 1 87 ? 6.417 18.171 -24.583 1.00 88.69 87 THR A C 1
ATOM 736 O O . THR A 1 87 ? 7.549 17.705 -24.519 1.00 88.69 87 THR A O 1
ATOM 739 N N . THR A 1 88 ? 5.485 17.903 -23.661 1.00 85.56 88 THR A N 1
ATOM 740 C CA . THR A 1 88 ? 5.787 17.130 -22.444 1.00 85.56 88 THR A CA 1
ATOM 741 C C . THR A 1 88 ? 6.279 15.717 -22.764 1.00 85.56 88 THR A C 1
ATOM 743 O O . THR A 1 88 ? 7.203 15.225 -22.125 1.00 85.56 88 THR A O 1
ATOM 746 N N . PHE A 1 89 ? 5.703 15.052 -23.769 1.00 84.19 89 PHE A N 1
ATOM 747 C CA . PHE A 1 89 ? 6.159 13.722 -24.177 1.00 84.19 89 PHE A CA 1
ATOM 748 C C . PHE A 1 89 ? 7.589 13.741 -24.737 1.00 84.19 89 PHE A C 1
ATOM 750 O O . PHE A 1 89 ? 8.389 12.867 -24.410 1.00 84.19 89 PHE A O 1
ATOM 757 N N . ASN A 1 90 ? 7.930 14.749 -25.543 1.00 89.31 90 ASN A N 1
ATOM 758 C CA . ASN A 1 90 ? 9.290 14.918 -26.053 1.00 89.31 90 ASN A CA 1
ATOM 759 C C . ASN A 1 90 ? 10.288 15.216 -24.926 1.00 89.31 90 ASN A C 1
ATOM 761 O O . ASN A 1 90 ? 11.357 14.618 -24.911 1.00 89.31 90 ASN A O 1
ATOM 765 N N . GLU A 1 91 ? 9.927 16.079 -23.971 1.00 87.50 91 GLU A N 1
ATOM 766 C CA . GLU A 1 91 ? 10.753 16.379 -22.793 1.00 87.50 91 GLU A CA 1
ATOM 767 C C . GLU A 1 91 ? 11.027 15.121 -21.958 1.00 87.50 91 GLU A C 1
ATOM 769 O O . GLU A 1 91 ? 12.158 14.901 -21.526 1.00 87.50 91 GLU A O 1
ATOM 774 N N . ILE A 1 92 ? 10.009 14.272 -21.763 1.00 83.19 92 ILE A N 1
ATOM 775 C CA . ILE A 1 92 ? 10.163 12.986 -21.071 1.00 83.19 92 ILE A CA 1
ATOM 776 C C . ILE A 1 92 ? 11.145 12.094 -21.831 1.00 83.19 92 ILE A C 1
ATOM 778 O O . ILE A 1 92 ? 12.085 11.598 -21.222 1.00 83.19 92 ILE A O 1
ATOM 782 N N . ASN A 1 93 ? 10.970 11.903 -23.142 1.00 85.69 93 ASN A N 1
ATOM 783 C CA . ASN A 1 93 ? 11.873 11.047 -23.917 1.00 85.69 93 ASN A CA 1
ATOM 784 C C . ASN A 1 93 ? 13.309 11.577 -23.910 1.00 85.69 93 ASN A C 1
ATOM 786 O O . ASN A 1 93 ? 14.231 10.808 -23.675 1.00 85.69 93 ASN A O 1
ATOM 790 N N . GLU A 1 94 ? 13.503 12.886 -24.078 1.00 90.00 94 GLU A N 1
ATOM 791 C CA . GLU A 1 94 ? 14.835 13.493 -24.031 1.00 90.00 94 GLU A CA 1
ATOM 792 C C . GLU A 1 94 ? 15.497 13.300 -22.657 1.00 90.00 94 GLU A C 1
ATOM 794 O O . GLU A 1 94 ? 16.688 12.998 -22.572 1.00 90.00 94 GLU A O 1
ATOM 799 N N . PHE A 1 95 ? 14.732 13.440 -21.570 1.00 84.00 95 PHE A N 1
ATOM 800 C CA . PHE A 1 95 ? 15.214 13.152 -20.220 1.00 84.00 95 PHE A CA 1
ATOM 801 C C . PHE A 1 95 ? 15.611 11.677 -20.054 1.00 84.00 95 PHE A C 1
ATOM 803 O O . PHE A 1 95 ? 16.676 11.385 -19.507 1.00 84.00 95 PHE A O 1
ATOM 810 N N . LEU A 1 96 ? 14.787 10.749 -20.551 1.00 81.44 96 LEU A N 1
ATOM 811 C CA . LEU A 1 96 ? 15.062 9.311 -20.491 1.00 81.44 96 LEU A CA 1
ATOM 812 C C . LEU A 1 96 ? 16.294 8.919 -21.315 1.00 81.44 96 LEU A C 1
ATOM 814 O O . LEU A 1 96 ? 17.120 8.140 -20.840 1.00 81.44 96 LEU A O 1
ATOM 818 N N . ASP A 1 97 ? 16.453 9.494 -22.506 1.00 86.88 97 ASP A N 1
ATOM 819 C CA . ASP A 1 97 ? 17.578 9.226 -23.405 1.00 86.88 97 ASP A CA 1
ATOM 820 C C . ASP A 1 97 ? 18.913 9.701 -22.817 1.00 86.88 97 ASP A C 1
ATOM 822 O O . ASP A 1 97 ? 19.939 9.041 -22.996 1.00 86.88 97 ASP A O 1
ATOM 826 N N . LYS A 1 98 ? 18.907 10.812 -22.066 1.00 89.94 98 LYS A N 1
ATOM 827 C CA . LYS A 1 98 ? 20.100 11.328 -21.373 1.00 89.94 98 LYS A CA 1
ATOM 828 C C . LYS A 1 98 ? 20.595 10.398 -20.266 1.00 89.94 98 LYS A C 1
ATOM 830 O O . LYS A 1 98 ? 21.785 10.407 -19.967 1.00 89.94 98 LYS A O 1
ATOM 835 N N . LYS A 1 99 ? 19.713 9.588 -19.665 1.00 81.81 99 LYS A N 1
ATOM 836 C CA . LYS A 1 99 ? 20.022 8.667 -18.549 1.00 81.81 99 LYS A CA 1
ATOM 837 C C . LYS A 1 99 ? 20.700 9.335 -17.341 1.00 81.81 99 LYS A C 1
ATOM 839 O O . LYS A 1 99 ? 21.357 8.670 -16.540 1.00 81.81 99 LYS A O 1
ATOM 844 N N . GLU A 1 100 ? 20.519 10.644 -17.178 1.00 81.81 100 GLU A N 1
ATOM 845 C CA . GLU A 1 100 ? 21.051 11.434 -16.063 1.00 81.81 100 GLU A CA 1
ATOM 846 C C . GLU A 1 100 ? 20.100 11.358 -14.864 1.00 81.81 100 GLU A C 1
ATOM 848 O O . GLU A 1 1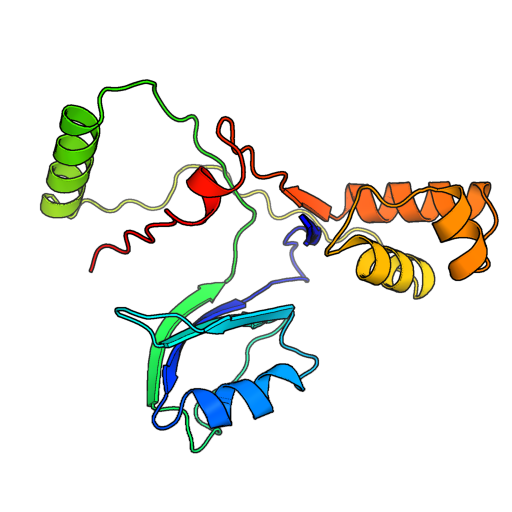00 ? 19.430 12.318 -14.480 1.00 81.81 100 GLU A O 1
ATOM 853 N N . PHE A 1 101 ? 19.995 10.167 -14.280 1.00 79.12 101 PHE A N 1
ATOM 854 C CA . PHE A 1 101 ? 19.159 9.956 -13.107 1.00 79.12 101 PHE A CA 1
ATOM 855 C C . PHE A 1 101 ? 19.893 10.428 -11.853 1.00 79.12 101 PHE A C 1
ATOM 857 O O . PHE A 1 101 ? 20.945 9.902 -11.486 1.00 79.12 101 PHE A O 1
ATOM 864 N N . HIS A 1 102 ? 19.312 11.407 -11.167 1.00 75.94 102 HIS A N 1
ATOM 865 C CA . HIS A 1 102 ? 19.782 11.857 -9.863 1.00 75.94 102 HIS A CA 1
ATOM 866 C C . HIS A 1 102 ? 18.820 11.401 -8.766 1.00 75.94 102 HIS A C 1
ATOM 868 O O . HIS A 1 102 ? 17.607 11.356 -8.997 1.00 75.94 102 HIS A O 1
ATOM 874 N N . PRO A 1 103 ? 19.327 11.094 -7.558 1.00 68.69 103 PRO A N 1
ATOM 875 C CA . PRO A 1 103 ? 18.473 10.914 -6.397 1.00 68.69 103 PRO A CA 1
ATOM 876 C C . PRO A 1 103 ? 17.548 12.119 -6.222 1.00 68.69 103 PRO A C 1
ATOM 878 O O . PRO A 1 103 ? 17.966 13.268 -6.391 1.00 68.69 103 PRO A O 1
ATOM 881 N N . SER A 1 104 ? 16.289 11.850 -5.883 1.00 67.50 104 SER A N 1
ATOM 882 C CA . SER A 1 104 ? 15.318 12.901 -5.597 1.00 67.50 104 SER A CA 1
ATOM 883 C C . SER A 1 104 ? 15.856 13.825 -4.502 1.00 67.50 104 SER A C 1
ATOM 885 O O . SER A 1 104 ? 16.254 13.365 -3.435 1.00 67.50 104 SER A O 1
ATOM 887 N N . GLN A 1 105 ? 15.850 15.134 -4.759 1.00 70.81 105 GLN A N 1
ATOM 888 C CA . GLN A 1 105 ? 16.176 16.148 -3.749 1.00 70.81 105 GLN A CA 1
ATOM 889 C C . GLN A 1 105 ? 14.973 16.502 -2.868 1.00 70.81 105 GLN A C 1
ATOM 891 O O . GLN A 1 105 ? 15.081 17.347 -1.980 1.00 70.81 105 GLN A O 1
ATOM 896 N N . LEU A 1 106 ? 13.808 15.899 -3.128 1.00 66.56 106 LEU A N 1
ATOM 897 C CA . LEU A 1 106 ? 12.616 16.162 -2.338 1.00 66.56 106 LEU A CA 1
ATOM 898 C C . LEU A 1 106 ? 12.845 15.611 -0.924 1.00 66.56 106 LEU A C 1
ATOM 900 O O . LEU A 1 106 ? 13.116 14.417 -0.787 1.00 66.56 106 LEU A O 1
ATOM 904 N N . PRO A 1 107 ? 12.745 16.449 0.123 1.00 64.62 107 PRO A N 1
ATOM 905 C CA . PRO A 1 107 ? 12.979 15.999 1.483 1.00 64.62 107 PRO A CA 1
ATOM 906 C C . PRO A 1 107 ? 11.955 14.923 1.841 1.00 64.62 107 PRO A C 1
ATOM 908 O O . PRO A 1 107 ? 10.743 15.144 1.781 1.00 64.62 107 PRO A O 1
ATOM 911 N N . PHE A 1 108 ? 12.455 13.747 2.208 1.00 67.56 108 PHE A N 1
ATOM 912 C CA . PHE A 1 108 ? 11.643 12.666 2.738 1.00 67.56 108 PHE A CA 1
ATOM 913 C C . PHE A 1 108 ? 11.771 12.653 4.259 1.00 67.56 108 PHE A C 1
ATOM 915 O O . PHE A 1 108 ? 12.682 12.053 4.827 1.00 67.56 108 PHE A O 1
ATOM 922 N N . GLU A 1 109 ? 10.859 13.350 4.933 1.00 69.69 109 GLU A N 1
ATOM 923 C CA . GLU A 1 109 ? 10.775 13.295 6.389 1.00 69.69 109 GLU A CA 1
ATOM 924 C C . GLU A 1 109 ? 10.051 12.010 6.807 1.00 69.69 109 GLU A C 1
ATOM 926 O O . GLU A 1 109 ? 8.821 11.904 6.750 1.00 69.69 109 GLU A O 1
ATOM 931 N N . ILE A 1 110 ? 10.828 11.010 7.228 1.00 72.06 110 ILE A N 1
ATOM 932 C CA . ILE A 1 110 ? 10.290 9.852 7.940 1.00 72.06 110 ILE A CA 1
ATOM 933 C C . ILE A 1 110 ? 9.925 10.324 9.346 1.00 72.06 110 ILE A C 1
ATOM 935 O O . ILE A 1 110 ? 10.793 10.544 10.187 1.00 72.06 110 ILE A O 1
ATOM 939 N N . GLY A 1 111 ? 8.629 10.492 9.596 1.00 72.31 111 GLY A N 1
ATOM 940 C CA . GLY A 1 111 ? 8.136 10.771 10.940 1.00 72.31 111 GLY A CA 1
ATOM 941 C C . GLY A 1 111 ? 8.255 9.553 11.859 1.00 72.31 111 GLY A C 1
ATOM 942 O O . GLY A 1 111 ? 8.339 8.409 11.408 1.00 72.31 111 GLY A O 1
ATOM 943 N N . GLU A 1 112 ? 8.196 9.790 13.165 1.00 75.06 112 GLU A N 1
ATOM 944 C CA . GLU A 1 112 ? 7.943 8.732 14.144 1.00 75.06 112 GLU A CA 1
ATOM 945 C C . GLU A 1 112 ? 6.506 8.203 13.987 1.00 75.06 112 GLU A C 1
ATOM 947 O O . GLU A 1 112 ? 5.589 8.949 13.620 1.00 75.06 112 GLU A O 1
ATOM 952 N N . ARG A 1 113 ? 6.278 6.918 14.289 1.00 67.50 113 ARG A N 1
ATOM 953 C CA . ARG A 1 113 ? 4.952 6.273 14.189 1.00 67.50 113 ARG A CA 1
ATOM 954 C C . ARG A 1 113 ? 3.892 6.898 15.085 1.00 67.50 113 ARG A C 1
ATOM 956 O O . ARG A 1 113 ? 2.702 6.708 14.841 1.00 67.50 113 ARG A O 1
ATOM 963 N N . GLY A 1 114 ? 4.303 7.721 16.049 1.00 70.56 114 G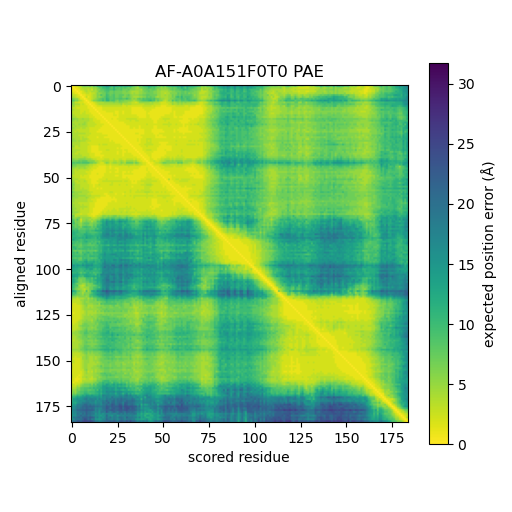LY A N 1
ATOM 964 C CA . GLY A 1 114 ? 3.481 8.103 17.189 1.00 70.56 114 GLY A CA 1
ATOM 965 C C . GLY A 1 114 ? 2.965 6.864 17.916 1.00 70.56 114 GLY A C 1
ATOM 966 O O . GLY A 1 114 ? 3.518 5.777 17.767 1.00 70.56 114 GLY A O 1
ATOM 967 N N . ASP A 1 115 ? 1.910 7.028 18.707 1.00 77.06 115 ASP A N 1
ATOM 968 C CA . ASP A 1 115 ? 1.378 5.921 19.501 1.00 77.06 115 ASP A CA 1
ATOM 969 C C . ASP A 1 115 ? 0.849 4.788 18.608 1.00 77.06 115 ASP A C 1
ATOM 971 O O . ASP A 1 115 ? 0.123 5.032 17.634 1.00 77.06 115 ASP A O 1
ATOM 975 N N . GLU A 1 116 ? 1.152 3.541 18.985 1.00 79.00 116 GLU A N 1
ATOM 976 C CA . GLU A 1 116 ? 0.547 2.367 18.361 1.00 79.00 116 GLU A CA 1
ATOM 977 C C . GLU A 1 116 ? -0.981 2.471 18.374 1.00 79.00 116 GLU A C 1
ATOM 979 O O . GLU A 1 116 ? -1.612 2.880 19.357 1.00 79.00 116 GLU A O 1
ATOM 984 N N . TRP A 1 117 ? -1.595 2.076 17.260 1.00 85.75 117 TRP A N 1
ATOM 985 C CA . TRP A 1 117 ? -3.043 2.024 17.182 1.00 85.75 117 TRP A CA 1
ATOM 986 C C . TRP A 1 117 ? -3.576 0.923 18.091 1.00 85.75 117 TRP A C 1
ATOM 988 O O . TRP A 1 117 ? -3.227 -0.248 17.992 1.00 85.75 117 TRP A O 1
ATOM 998 N N . SER A 1 118 ? -4.525 1.290 18.935 1.00 90.25 118 SER A N 1
ATOM 999 C CA . SER A 1 118 ? -5.388 0.334 19.605 1.00 90.25 118 SER A CA 1
ATOM 1000 C C . SER A 1 118 ? -6.163 -0.504 18.582 1.00 90.25 118 SER A C 1
ATOM 1002 O O . SER A 1 118 ? -6.509 -0.046 17.489 1.00 90.25 118 SER A O 1
ATOM 1004 N N . LYS A 1 119 ? -6.604 -1.697 18.998 1.00 90.06 119 LYS A N 1
ATOM 1005 C CA . LYS A 1 119 ? -7.490 -2.568 18.198 1.00 90.06 119 LYS A CA 1
ATOM 1006 C C . LYS A 1 119 ? -8.727 -1.843 17.642 1.00 90.06 119 LYS A C 1
ATOM 1008 O O . LYS A 1 119 ? -9.271 -2.228 16.609 1.00 90.06 119 LYS A O 1
ATOM 1013 N N . ARG A 1 120 ? -9.213 -0.800 18.331 1.00 92.06 120 ARG A N 1
ATOM 1014 C CA . ARG A 1 120 ? -10.347 0.022 17.871 1.00 92.06 120 ARG A CA 1
ATOM 1015 C C . ARG A 1 120 ? -9.958 0.936 16.713 1.00 92.06 120 ARG A C 1
ATOM 1017 O O . ARG A 1 120 ? -10.719 1.031 15.753 1.00 92.06 120 ARG A O 1
ATOM 1024 N N . GLU A 1 121 ? -8.802 1.586 16.800 1.00 92.31 121 GLU A N 1
ATOM 1025 C CA . GLU A 1 121 ? -8.261 2.438 15.735 1.00 92.31 121 GLU A CA 1
ATOM 1026 C C . GLU A 1 121 ? -7.916 1.601 14.500 1.00 92.31 121 GLU A C 1
ATOM 1028 O O . GLU A 1 121 ? -8.329 1.965 13.402 1.00 92.31 121 GLU A O 1
ATOM 1033 N N . GLU A 1 122 ? -7.310 0.423 14.672 1.00 89.62 122 GLU A N 1
ATOM 1034 C CA . GLU A 1 122 ? -7.081 -0.528 13.575 1.00 89.62 122 GLU A CA 1
ATOM 1035 C C . GLU A 1 122 ? -8.387 -0.961 12.898 1.00 89.62 122 GLU A C 1
ATOM 1037 O O . GLU A 1 122 ? -8.492 -0.969 11.669 1.00 89.62 122 GLU A O 1
ATOM 1042 N N . LYS A 1 123 ? -9.416 -1.308 13.687 1.00 91.25 123 LYS A N 1
ATOM 1043 C CA . LYS A 1 123 ? -10.728 -1.702 13.154 1.00 91.25 123 LYS A CA 1
ATOM 1044 C C . LYS A 1 123 ? -11.387 -0.553 12.388 1.00 91.25 123 LYS A C 1
ATOM 1046 O O . LYS A 1 123 ? -11.959 -0.783 11.323 1.00 91.25 123 LYS A O 1
ATOM 1051 N N . LEU A 1 124 ? -11.293 0.673 12.906 1.00 93.31 124 LEU A N 1
ATOM 1052 C CA . LEU A 1 124 ? -11.793 1.870 12.231 1.00 93.31 124 LEU A CA 1
ATOM 1053 C C . LEU A 1 124 ? -11.030 2.136 10.927 1.00 93.31 124 LEU A C 1
ATOM 1055 O O . LEU A 1 124 ? -11.659 2.392 9.901 1.00 93.31 124 LEU A O 1
ATOM 1059 N N . PHE A 1 125 ? -9.700 2.031 10.944 1.00 91.56 125 PHE A N 1
ATOM 1060 C CA . PHE A 1 125 ? -8.871 2.163 9.751 1.00 91.56 125 PHE A CA 1
ATOM 1061 C C . PHE A 1 125 ? -9.264 1.136 8.689 1.00 91.56 125 PHE A C 1
ATOM 1063 O O . PHE A 1 125 ? -9.586 1.530 7.572 1.00 91.56 125 PHE A O 1
ATOM 1070 N N . LYS A 1 126 ? -9.329 -0.158 9.030 1.00 88.88 126 LYS A N 1
ATOM 1071 C CA . LYS A 1 126 ? -9.733 -1.225 8.094 1.00 88.88 126 LYS A CA 1
ATOM 1072 C C . LYS A 1 126 ? -11.112 -0.953 7.486 1.00 88.88 126 LYS A C 1
ATOM 1074 O O . LYS A 1 126 ? -11.313 -1.160 6.292 1.00 88.88 126 LYS A O 1
ATOM 1079 N N . TYR A 1 127 ? -12.041 -0.431 8.285 1.00 91.12 127 TYR A N 1
ATOM 1080 C CA . TYR A 1 127 ? -13.382 -0.063 7.831 1.00 91.12 127 TYR A CA 1
ATOM 1081 C C . TYR A 1 127 ? -13.392 1.140 6.861 1.00 91.12 127 TYR A C 1
ATOM 1083 O O . TYR A 1 127 ? -14.205 1.182 5.935 1.00 91.12 127 TYR A O 1
ATOM 1091 N N . LEU A 1 128 ? -12.478 2.100 7.040 1.00 91.31 128 LEU A N 1
ATOM 1092 C CA . LEU A 1 128 ? -12.358 3.316 6.223 1.00 91.31 128 LEU A CA 1
ATOM 1093 C C . LEU A 1 128 ? -11.367 3.206 5.051 1.00 91.31 128 LEU A C 1
ATOM 1095 O O . LEU A 1 128 ? -11.456 4.013 4.127 1.00 91.31 128 LEU A O 1
ATOM 1099 N N . LYS A 1 129 ? -10.442 2.231 5.055 1.00 88.44 129 LYS A N 1
ATOM 1100 C CA . LYS A 1 129 ? -9.307 2.091 4.112 1.00 88.44 129 LYS A CA 1
ATOM 1101 C C . LYS A 1 129 ? -9.725 2.330 2.658 1.00 88.44 129 LYS A C 1
ATOM 1103 O O . LYS A 1 129 ? -9.136 3.156 1.957 1.00 88.44 129 LYS A O 1
ATOM 1108 N N . ASN A 1 130 ? -10.809 1.679 2.243 1.00 83.69 130 ASN A N 1
ATOM 1109 C CA . ASN A 1 130 ? -11.300 1.724 0.864 1.00 83.69 130 ASN A CA 1
ATOM 1110 C C . ASN A 1 130 ? -12.369 2.803 0.624 1.00 83.69 130 ASN A C 1
ATOM 1112 O O . ASN A 1 130 ? -12.548 3.237 -0.510 1.00 83.69 130 ASN A O 1
ATOM 1116 N N . ASP A 1 131 ? -13.048 3.274 1.672 1.00 85.31 131 ASP A N 1
ATOM 1117 C CA . ASP A 1 131 ? -14.071 4.316 1.570 1.00 85.31 131 ASP A CA 1
ATOM 1118 C C . ASP A 1 131 ? -14.052 5.226 2.804 1.00 85.31 131 ASP A C 1
ATOM 1120 O O . ASP A 1 131 ? -14.637 4.926 3.846 1.00 85.31 131 ASP A O 1
ATOM 1124 N N . GLY A 1 132 ? -13.383 6.370 2.662 1.00 84.94 132 GLY A N 1
ATOM 1125 C CA . GLY A 1 132 ? -13.314 7.400 3.697 1.00 84.94 132 GLY A CA 1
ATOM 1126 C C . GLY A 1 132 ? -14.592 8.237 3.836 1.00 84.94 132 GLY A C 1
ATOM 1127 O O . GLY A 1 132 ? -14.682 9.036 4.762 1.00 84.94 132 GLY A O 1
ATOM 1128 N N . ARG A 1 133 ? -15.577 8.087 2.935 1.00 86.06 133 ARG A N 1
ATOM 1129 C CA . ARG A 1 133 ? -16.799 8.918 2.892 1.00 86.06 133 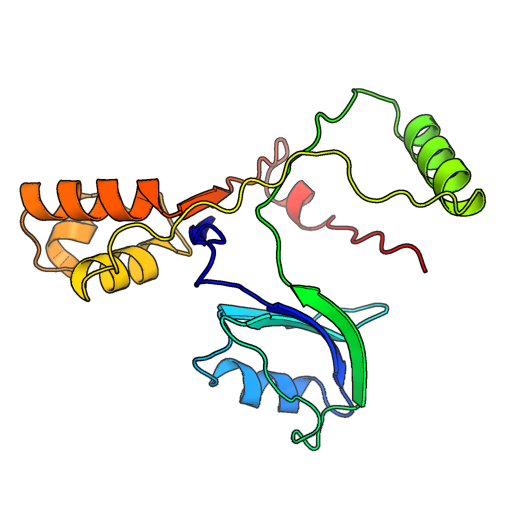ARG A CA 1
ATOM 1130 C C . ARG A 1 133 ? -17.986 8.281 3.616 1.00 86.06 133 ARG A C 1
ATOM 1132 O O . ARG A 1 133 ? -19.119 8.748 3.495 1.00 86.06 133 ARG A O 1
ATOM 1139 N N . ARG A 1 134 ? -17.755 7.196 4.355 1.00 89.12 134 ARG A N 1
ATOM 1140 C CA . ARG A 1 134 ? -18.817 6.464 5.048 1.00 89.12 134 ARG A CA 1
ATOM 1141 C C . ARG A 1 134 ? -19.548 7.356 6.051 1.00 89.12 134 ARG A C 1
ATOM 1143 O O . ARG A 1 134 ? -18.948 8.113 6.810 1.00 89.12 134 ARG A O 1
ATOM 1150 N N . VAL A 1 135 ? -20.874 7.225 6.077 1.00 91.50 135 VAL A N 1
ATOM 1151 C CA . VAL A 1 135 ? -21.746 8.032 6.939 1.00 91.50 135 VAL A CA 1
ATOM 1152 C C . VAL A 1 135 ? -21.469 7.733 8.410 1.00 91.50 135 VAL A C 1
ATOM 1154 O O . VAL A 1 135 ? -21.612 6.592 8.854 1.00 91.50 135 VAL A O 1
ATOM 1157 N N . PHE A 1 136 ? -21.150 8.776 9.177 1.00 89.69 136 PHE A N 1
ATOM 1158 C CA . PHE A 1 136 ? -20.726 8.690 10.576 1.00 89.69 136 PHE A CA 1
ATOM 1159 C C . PHE A 1 136 ? -21.670 7.865 11.468 1.00 89.69 136 PHE A C 1
ATOM 1161 O O . PHE A 1 136 ? -21.221 6.984 12.198 1.00 89.69 136 PHE A O 1
ATOM 1168 N N . THR A 1 137 ? -22.985 8.083 11.364 1.00 91.38 137 THR A N 1
ATOM 1169 C CA . THR A 1 137 ? -23.996 7.363 12.163 1.00 91.38 137 THR A CA 1
ATOM 1170 C C . THR A 1 137 ? -24.016 5.860 11.876 1.00 91.38 137 THR A C 1
ATOM 1172 O O . THR A 1 137 ? -24.166 5.055 12.796 1.00 91.38 137 THR A O 1
ATOM 1175 N N . LYS A 1 138 ? -23.797 5.454 10.617 1.00 92.81 138 LYS A N 1
ATOM 1176 C CA . LYS A 1 138 ? -23.682 4.036 10.240 1.00 92.81 138 LYS A CA 1
ATOM 1177 C C . LYS A 1 138 ? -22.425 3.408 10.839 1.00 92.81 138 LYS A C 1
ATOM 1179 O O . LYS A 1 138 ? -22.497 2.293 11.350 1.00 92.81 138 LYS A O 1
ATOM 1184 N N . MET A 1 139 ? -21.304 4.135 10.825 1.00 92.50 139 MET A N 1
ATOM 1185 C CA . MET A 1 139 ? -20.049 3.668 11.431 1.00 92.50 139 MET A CA 1
ATOM 1186 C C . MET A 1 139 ? -20.209 3.447 12.932 1.00 92.50 139 MET A C 1
ATOM 1188 O O . MET A 1 139 ? -19.820 2.404 13.447 1.00 92.50 139 MET A O 1
ATOM 1192 N N . GLN A 1 140 ? -20.839 4.405 13.616 1.00 92.88 140 GLN A N 1
ATOM 1193 C CA . GLN A 1 140 ? -21.103 4.336 15.048 1.00 92.88 140 GLN A CA 1
ATOM 1194 C C . GLN A 1 140 ? -21.882 3.063 15.412 1.00 92.88 140 GLN A C 1
ATOM 1196 O O . GLN A 1 140 ? -21.462 2.312 16.293 1.00 92.88 140 GLN A O 1
ATOM 1201 N N . LYS A 1 141 ? -22.975 2.786 14.684 1.00 93.31 141 LYS A N 1
ATOM 1202 C CA . LYS A 1 141 ? -23.817 1.600 14.898 1.00 93.31 141 LYS A CA 1
ATOM 1203 C C . LYS A 1 141 ? -23.069 0.294 14.618 1.00 93.31 141 LYS A C 1
ATOM 1205 O O . LYS A 1 141 ? -23.190 -0.642 15.395 1.00 93.31 141 LYS A O 1
ATOM 1210 N N . GLN A 1 142 ? -22.302 0.223 13.529 1.00 92.69 142 GLN A N 1
ATOM 1211 C CA . GLN A 1 142 ? -21.595 -1.005 13.145 1.00 92.69 142 GLN A CA 1
ATOM 1212 C C . GLN A 1 142 ? -20.388 -1.320 14.029 1.00 92.69 142 GLN A C 1
ATOM 1214 O O . GLN A 1 142 ? -20.091 -2.487 14.274 1.00 92.69 142 GLN A O 1
ATOM 1219 N N . LEU A 1 143 ? -19.674 -0.297 14.498 1.00 91.56 143 LEU A N 1
ATOM 1220 C CA . LEU A 1 143 ? -18.496 -0.491 15.337 1.00 91.56 143 LEU A CA 1
ATOM 1221 C C . LEU A 1 143 ? -18.845 -0.613 16.826 1.00 91.56 143 LEU A C 1
ATOM 1223 O O . LEU A 1 143 ? -18.006 -1.089 17.587 1.00 91.56 143 LEU A O 1
ATOM 1227 N N . GLY A 1 144 ? -20.055 -0.209 17.236 1.00 93.12 144 GLY A N 1
ATOM 1228 C CA . GLY A 1 144 ? -20.484 -0.227 18.638 1.00 93.12 144 GLY A CA 1
ATOM 1229 C C . GLY A 1 144 ? -19.714 0.774 19.503 1.00 93.12 144 GLY A C 1
ATOM 1230 O O . GLY A 1 144 ? -19.434 0.508 20.668 1.00 93.12 144 GLY A O 1
ATOM 1231 N N . ILE A 1 145 ? -19.310 1.905 18.921 1.00 93.62 145 ILE A N 1
ATOM 1232 C CA . ILE A 1 145 ? -18.467 2.921 19.568 1.00 93.62 145 ILE A CA 1
ATOM 1233 C C . ILE A 1 145 ? -19.325 4.156 19.857 1.00 93.62 145 ILE A C 1
ATOM 1235 O O . ILE A 1 145 ? -20.190 4.508 19.059 1.00 93.62 145 ILE A O 1
ATOM 1239 N N . SER A 1 146 ? -19.110 4.841 20.983 1.00 94.81 146 SER A N 1
ATOM 1240 C CA . SER A 1 146 ? -19.772 6.127 21.238 1.00 94.81 146 SER A CA 1
ATOM 1241 C C . SER A 1 146 ? -19.295 7.203 20.252 1.00 94.81 146 SER A C 1
ATOM 1243 O O . SER A 1 146 ? -18.185 7.137 19.724 1.00 94.81 146 SER A O 1
ATOM 1245 N N . ARG A 1 147 ? -20.109 8.237 20.011 1.00 94.44 147 ARG A N 1
ATOM 1246 C CA . ARG A 1 147 ? -19.747 9.340 19.102 1.00 94.44 147 ARG A CA 1
ATOM 1247 C C . ARG A 1 147 ? -18.414 9.998 19.475 1.00 94.44 147 ARG A C 1
ATOM 1249 O O . ARG A 1 147 ? -17.579 10.203 18.599 1.00 94.44 147 ARG A O 1
ATOM 1256 N N . THR A 1 148 ? -18.213 10.308 20.755 1.00 95.81 148 THR A N 1
ATOM 1257 C CA . THR A 1 148 ? -16.993 10.963 21.253 1.00 95.81 148 THR A CA 1
ATOM 1258 C C . THR A 1 148 ? -15.757 10.110 21.000 1.00 95.81 148 THR A C 1
ATOM 1260 O O . THR A 1 148 ? -14.774 10.593 20.444 1.00 95.81 148 THR A O 1
ATOM 1263 N N . LEU A 1 149 ? -15.831 8.821 21.335 1.00 94.75 149 LEU A N 1
ATOM 1264 C CA . LEU A 1 149 ? -14.718 7.901 21.140 1.00 94.75 149 LEU A CA 1
ATOM 1265 C C . LEU A 1 149 ? -14.434 7.668 19.648 1.00 94.75 149 LEU A C 1
ATOM 1267 O O . LEU A 1 149 ? -13.277 7.623 19.245 1.00 94.75 149 LEU A O 1
ATOM 1271 N N . LEU A 1 150 ? -15.470 7.595 18.807 1.00 95.06 150 LEU A N 1
ATOM 1272 C CA . LEU A 1 150 ? -15.303 7.483 17.357 1.00 95.06 150 LEU A CA 1
ATOM 1273 C C . LEU A 1 150 ? -14.571 8.704 16.775 1.00 95.06 150 LEU A C 1
ATOM 1275 O O . LEU A 1 150 ? -13.694 8.532 15.934 1.00 95.06 150 LEU A O 1
ATOM 1279 N N . LEU A 1 151 ? -14.882 9.920 17.239 1.00 94.75 151 LEU A N 1
ATOM 1280 C CA . LEU A 1 151 ? -14.171 11.138 16.829 1.00 94.75 151 LEU A CA 1
ATOM 1281 C C . LEU A 1 151 ? -12.697 11.124 17.258 1.00 94.75 151 LEU A C 1
ATOM 1283 O O . LEU A 1 151 ? -11.833 11.507 16.470 1.00 94.75 151 LEU A O 1
ATOM 1287 N N . GLN A 1 152 ? -12.401 10.652 18.471 1.00 94.38 152 GLN A N 1
ATOM 1288 C CA . GLN A 1 152 ? -11.026 10.512 18.963 1.00 94.38 152 GLN A CA 1
ATOM 1289 C C . GLN A 1 152 ? -10.230 9.502 18.127 1.00 94.38 152 GLN A C 1
ATOM 1291 O O . GLN A 1 152 ? -9.154 9.834 17.627 1.00 94.38 152 GLN A O 1
ATOM 1296 N N . CYS A 1 153 ? -10.787 8.305 17.903 1.00 93.31 153 CYS A N 1
ATOM 1297 C CA . CYS A 1 153 ? -10.170 7.290 17.051 1.00 93.31 153 CYS A CA 1
ATOM 1298 C C . CYS A 1 153 ? -9.975 7.807 15.619 1.00 93.31 153 CYS A C 1
ATOM 1300 O O . CYS A 1 153 ? -8.912 7.617 15.038 1.00 93.31 153 CYS A O 1
ATOM 1302 N N . TYR A 1 154 ? -10.970 8.499 15.054 1.00 92.62 154 TYR A N 1
ATOM 1303 C CA . TYR A 1 154 ? -10.877 9.070 13.711 1.00 92.62 154 TYR A CA 1
ATOM 1304 C C . TYR A 1 154 ? -9.767 10.120 13.605 1.00 92.62 154 TYR A C 1
ATOM 1306 O O . TYR A 1 154 ? -9.007 10.105 12.640 1.00 92.62 154 TYR A O 1
ATOM 1314 N N . SER A 1 155 ? -9.645 11.005 14.599 1.00 91.94 155 SER A N 1
ATOM 1315 C CA . SER A 1 155 ? -8.584 12.017 14.649 1.00 91.94 155 SER A CA 1
ATOM 1316 C C . SER A 1 155 ? -7.195 11.375 14.627 1.00 91.94 155 SER A C 1
ATOM 1318 O O . SER A 1 155 ? -6.349 11.757 13.816 1.00 91.94 155 SER A O 1
ATOM 1320 N N . LYS A 1 156 ? -6.987 10.332 15.441 1.00 90.81 156 LYS A N 1
ATOM 1321 C CA . LYS A 1 156 ? -5.737 9.563 15.449 1.00 90.81 156 LYS A CA 1
ATOM 1322 C C . LYS A 1 156 ? -5.490 8.856 14.118 1.00 90.81 156 LYS A C 1
ATOM 1324 O O . LYS A 1 156 ? -4.456 9.093 13.501 1.00 90.81 156 LYS A O 1
ATOM 1329 N N . VAL A 1 157 ? -6.450 8.079 13.609 1.00 90.75 157 VAL A N 1
ATOM 1330 C CA . VAL A 1 157 ? -6.312 7.403 12.303 1.00 90.75 157 VAL A CA 1
ATOM 1331 C C . VAL A 1 157 ? -5.956 8.413 11.209 1.00 90.75 157 VAL A C 1
ATOM 1333 O O . VAL A 1 157 ? -5.032 8.180 10.435 1.00 90.75 157 VAL A O 1
ATOM 1336 N N . ARG A 1 158 ? -6.612 9.578 11.171 1.00 89.12 158 ARG A N 1
ATOM 1337 C CA . ARG A 1 158 ? -6.324 10.636 10.192 1.00 89.12 158 ARG A CA 1
ATOM 1338 C C . ARG A 1 158 ? -4.918 11.222 10.346 1.00 89.12 158 ARG A C 1
ATOM 1340 O O . ARG A 1 158 ? -4.271 11.486 9.340 1.00 89.12 158 ARG A O 1
ATOM 1347 N N . LYS A 1 159 ? -4.429 11.423 11.573 1.00 87.31 159 LYS A N 1
ATOM 1348 C CA . LYS A 1 159 ? -3.069 11.932 11.828 1.00 87.31 159 LYS A CA 1
ATOM 1349 C C . LYS A 1 159 ? -1.996 11.004 11.239 1.00 87.31 159 LYS A C 1
ATOM 1351 O O . LYS A 1 159 ? -1.015 11.489 10.667 1.00 87.31 159 LYS A O 1
ATOM 1356 N N . HIS A 1 160 ? -2.231 9.696 11.325 1.00 84.88 160 HIS A N 1
ATOM 1357 C CA . HIS A 1 160 ? -1.306 8.630 10.924 1.00 84.88 160 HIS A CA 1
ATOM 1358 C C . HIS A 1 160 ? -1.559 8.071 9.513 1.00 84.88 160 HIS A C 1
ATOM 1360 O O . HIS A 1 160 ? -0.895 7.126 9.094 1.00 84.88 160 HIS A O 1
ATOM 1366 N N . THR A 1 161 ? -2.493 8.649 8.751 1.00 86.62 161 THR A N 1
ATOM 1367 C CA . THR A 1 161 ? -2.795 8.216 7.379 1.00 86.62 161 THR A CA 1
ATOM 1368 C C . THR A 1 161 ? -2.652 9.352 6.372 1.00 86.62 161 THR A C 1
ATOM 1370 O O . THR A 1 161 ? -2.766 10.534 6.696 1.00 86.62 161 THR A O 1
ATOM 1373 N N . ILE A 1 162 ? -2.386 8.981 5.124 1.00 85.00 162 ILE A N 1
ATOM 1374 C CA . ILE A 1 162 ? -2.500 9.828 3.943 1.00 85.00 162 ILE A CA 1
ATOM 1375 C C . ILE A 1 162 ? -3.838 9.497 3.289 1.00 85.00 162 ILE A C 1
ATOM 1377 O O . ILE A 1 162 ? -4.194 8.327 3.107 1.00 85.00 162 ILE A O 1
ATOM 1381 N N . ILE A 1 163 ? -4.594 10.536 2.945 1.00 82.81 163 ILE A N 1
ATOM 1382 C CA . ILE A 1 163 ? -5.828 10.398 2.180 1.00 82.81 163 ILE A CA 1
ATOM 1383 C C . ILE A 1 163 ? -5.503 10.760 0.739 1.00 82.81 163 ILE A C 1
ATOM 1385 O O . ILE A 1 163 ? -5.362 11.934 0.410 1.00 82.81 163 ILE A O 1
ATOM 1389 N N . THR A 1 164 ? -5.433 9.751 -0.122 1.00 77.12 164 THR A N 1
ATOM 1390 C CA . THR A 1 164 ? -5.349 9.981 -1.564 1.00 77.12 164 THR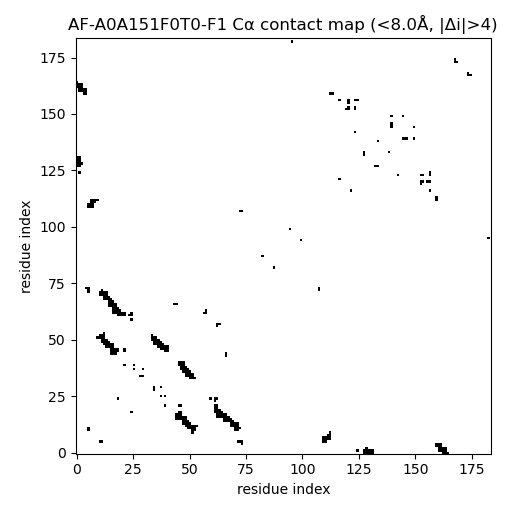 A CA 1
ATOM 1391 C C . THR A 1 164 ? -6.761 10.012 -2.130 1.00 77.12 164 THR A C 1
ATOM 1393 O O . THR A 1 164 ? -7.493 9.013 -2.060 1.00 77.12 164 THR A O 1
ATOM 1396 N N . VAL A 1 165 ? -7.151 11.163 -2.676 1.00 72.88 165 VAL A N 1
ATOM 1397 C CA . VAL A 1 165 ? -8.385 11.329 -3.448 1.00 72.88 165 VAL A CA 1
ATOM 1398 C C . VAL A 1 165 ? -7.974 11.553 -4.897 1.00 72.88 165 VAL A C 1
ATOM 1400 O O . VAL A 1 165 ? -7.580 12.665 -5.240 1.00 72.88 165 VAL A O 1
ATOM 1403 N N . PRO A 1 166 ? -8.007 10.516 -5.744 1.00 67.44 166 PRO A N 1
ATOM 1404 C CA . PRO A 1 166 ? -7.717 10.727 -7.147 1.00 67.44 166 PRO A CA 1
ATOM 1405 C C . PRO A 1 166 ? -8.826 11.595 -7.763 1.00 67.44 166 PRO A C 1
ATOM 1407 O O . PRO A 1 166 ? -10.017 11.339 -7.562 1.00 67.44 166 PRO A O 1
ATOM 1410 N N . TYR A 1 167 ? -8.431 12.662 -8.458 1.00 66.62 167 TYR A N 1
ATOM 1411 C CA . TYR A 1 167 ? -9.346 13.592 -9.112 1.00 66.62 167 TYR A CA 1
ATOM 1412 C C . TYR A 1 167 ? -9.436 13.262 -10.600 1.00 66.62 167 TYR A C 1
ATOM 1414 O O . TYR A 1 167 ? -8.459 13.390 -11.333 1.00 66.62 167 TYR A O 1
ATOM 1422 N N . TYR A 1 168 ? -10.624 12.851 -11.039 1.00 71.06 168 TYR A N 1
ATOM 1423 C CA . TYR A 1 168 ? -10.901 12.514 -12.432 1.00 71.06 168 TYR A CA 1
ATOM 1424 C C . TYR A 1 168 ? -11.935 13.498 -12.989 1.00 71.06 168 TYR A C 1
ATOM 1426 O O . TYR A 1 168 ? -13.137 13.263 -12.847 1.00 71.06 168 TYR A O 1
ATOM 1434 N N . PRO A 1 169 ? -11.512 14.615 -13.606 1.00 66.62 169 PRO A N 1
ATOM 1435 C CA . PRO A 1 169 ? -12.428 15.675 -14.028 1.00 66.62 169 PRO A CA 1
ATOM 1436 C C . PRO A 1 169 ? -13.442 15.227 -15.090 1.00 66.62 169 PRO A C 1
ATOM 1438 O O . PRO A 1 169 ? -14.520 15.807 -15.164 1.00 66.62 169 PRO A O 1
ATOM 1441 N N . LYS A 1 170 ? -13.139 14.186 -15.883 1.00 77.62 170 LYS A N 1
ATOM 1442 C CA . LYS A 1 170 ? -14.095 13.580 -16.833 1.00 77.62 170 LYS A CA 1
ATOM 1443 C C . LYS A 1 170 ? -14.709 12.271 -16.316 1.00 77.62 170 LYS A C 1
ATOM 1445 O O . LYS A 1 170 ? -15.209 11.475 -17.099 1.00 77.62 170 LYS A O 1
ATOM 1450 N N . GLY A 1 171 ? -14.653 12.020 -15.008 1.00 71.31 171 GLY A N 1
ATOM 1451 C CA . GLY A 1 171 ? -15.209 10.812 -14.401 1.00 71.31 171 GLY A CA 1
ATOM 1452 C C . GLY A 1 171 ? -14.424 9.536 -14.724 1.00 71.31 171 GLY A C 1
ATOM 1453 O O . GLY A 1 171 ? -13.210 9.564 -14.931 1.00 71.31 171 GLY A O 1
ATOM 1454 N N . TYR A 1 172 ? -15.126 8.400 -14.720 1.00 61.91 172 TYR A N 1
ATOM 1455 C CA . TYR A 1 172 ? -14.524 7.063 -14.790 1.00 61.91 172 TYR A CA 1
ATOM 1456 C C . TYR A 1 172 ? -13.733 6.809 -16.077 1.00 61.91 172 TYR A C 1
ATOM 1458 O O . TYR A 1 172 ? -12.719 6.124 -16.022 1.00 61.91 172 TYR A O 1
ATOM 1466 N N . ASP A 1 173 ? -14.110 7.421 -17.200 1.00 62.53 173 ASP A N 1
ATOM 1467 C CA . ASP A 1 173 ? -13.412 7.247 -18.483 1.00 62.53 173 ASP A CA 1
ATOM 1468 C C . ASP A 1 173 ? -11.953 7.729 -18.426 1.00 62.53 173 ASP A C 1
ATOM 1470 O O . ASP A 1 173 ? -11.081 7.210 -19.120 1.00 62.53 173 ASP A O 1
ATOM 1474 N N . SER A 1 174 ? -11.649 8.678 -17.532 1.00 58.25 174 SER A N 1
ATOM 1475 C CA . SER A 1 174 ? -10.267 9.113 -17.269 1.00 58.25 174 SER A CA 1
ATOM 1476 C C . SER A 1 174 ? -9.482 8.142 -16.382 1.00 58.25 174 SER A C 1
ATOM 1478 O O . SER A 1 174 ? -8.259 8.195 -16.363 1.00 58.25 174 SER A O 1
ATOM 1480 N N . HIS A 1 175 ? -10.161 7.272 -15.631 1.00 51.94 175 HIS A N 1
ATOM 1481 C CA . HIS A 1 175 ? -9.541 6.312 -14.715 1.00 51.94 175 HIS A CA 1
ATOM 1482 C C . HIS A 1 175 ? -9.002 5.077 -15.452 1.00 51.94 175 HIS A C 1
ATOM 1484 O O . HIS A 1 175 ? -8.023 4.475 -15.016 1.00 51.94 175 HIS A O 1
ATOM 1490 N N . ILE A 1 176 ? -9.632 4.682 -16.562 1.00 48.69 176 ILE A N 1
ATOM 1491 C CA . ILE A 1 176 ? -9.268 3.462 -17.309 1.00 48.69 176 ILE A CA 1
ATOM 1492 C C . ILE A 1 176 ? -7.989 3.674 -18.142 1.00 48.69 176 ILE A C 1
ATOM 1494 O O . ILE A 1 176 ? -7.317 2.721 -18.517 1.00 48.69 176 ILE A O 1
ATOM 1498 N N . SER A 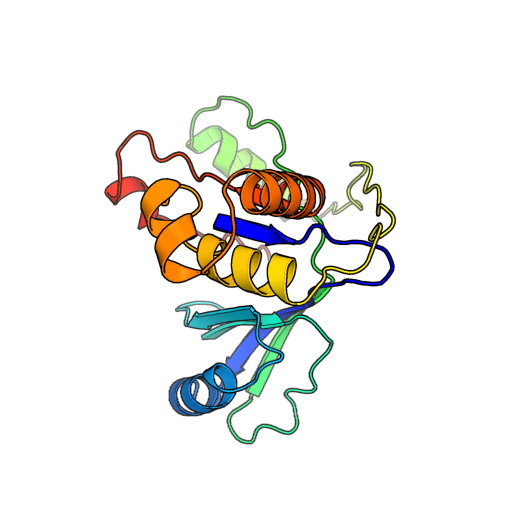1 177 ? -7.604 4.932 -18.374 1.00 45.56 177 SER A N 1
ATOM 1499 C CA . SER A 1 177 ? -6.394 5.315 -19.113 1.00 45.56 177 SER A CA 1
ATOM 1500 C C . SER A 1 177 ? -5.196 5.511 -18.171 1.00 4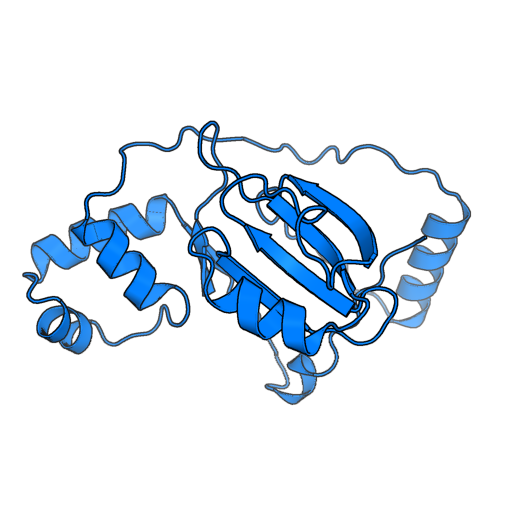5.56 177 SER A C 1
ATOM 1502 O O . SER A 1 177 ? -4.600 6.585 -18.124 1.00 45.56 177 SER A O 1
ATOM 1504 N N . LEU A 1 178 ? -4.879 4.505 -17.354 1.00 48.69 178 LEU A N 1
ATOM 1505 C CA . LEU A 1 178 ? -3.713 4.531 -16.466 1.00 48.69 178 LEU A CA 1
ATOM 1506 C C . LEU A 1 178 ? -2.523 3.902 -17.197 1.00 48.69 178 LEU A C 1
ATOM 1508 O O . LEU A 1 178 ? -2.423 2.684 -17.309 1.00 48.69 178 LEU A O 1
ATOM 1512 N N . TYR A 1 179 ? -1.628 4.746 -17.705 1.00 49.94 179 TYR A N 1
ATOM 1513 C CA . TYR A 1 179 ? -0.366 4.310 -18.294 1.00 49.94 179 TYR A CA 1
ATOM 1514 C C . TYR A 1 179 ? 0.718 4.369 -17.219 1.00 49.94 179 TYR A C 1
ATOM 1516 O O . TYR A 1 179 ? 1.076 5.449 -16.748 1.00 49.94 179 TYR A O 1
ATOM 1524 N N . LEU A 1 180 ? 1.234 3.211 -16.810 1.00 47.50 180 LEU A N 1
ATOM 1525 C CA . LEU A 1 180 ? 2.480 3.142 -16.052 1.00 47.50 180 LEU A CA 1
ATOM 1526 C C . LEU A 1 180 ? 3.631 3.235 -17.053 1.00 47.50 180 LEU A C 1
ATOM 1528 O O . LEU A 1 180 ? 3.940 2.263 -17.737 1.00 47.50 180 LEU A O 1
ATOM 1532 N N . VAL A 1 181 ? 4.240 4.414 -17.156 1.00 44.59 181 VAL A N 1
ATOM 1533 C CA . VAL A 1 181 ? 5.493 4.583 -17.896 1.00 44.59 181 VAL A CA 1
ATOM 1534 C C . VAL A 1 181 ? 6.621 4.231 -16.937 1.00 44.59 181 VAL A C 1
ATOM 1536 O O . VAL A 1 181 ? 6.965 5.021 -16.061 1.00 44.59 181 VAL A O 1
ATOM 1539 N N . ILE A 1 182 ? 7.145 3.014 -17.062 1.00 42.25 182 ILE A N 1
ATOM 1540 C CA . ILE A 1 182 ? 8.345 2.582 -16.347 1.00 42.25 182 ILE A CA 1
ATOM 1541 C C . ILE A 1 182 ? 9.489 2.637 -17.364 1.00 42.25 182 ILE A C 1
ATOM 1543 O O . ILE A 1 182 ? 9.496 1.815 -18.282 1.00 42.25 182 ILE A O 1
ATOM 1547 N N . PRO A 1 183 ? 10.407 3.611 -17.269 1.00 40.56 183 PRO A N 1
ATOM 1548 C CA . PRO A 1 183 ? 11.598 3.608 -18.107 1.00 40.56 183 PRO A CA 1
ATOM 1549 C C . PRO A 1 183 ? 12.494 2.418 -17.735 1.00 40.56 183 PRO A C 1
ATOM 1551 O O . PRO A 1 183 ? 12.660 2.123 -16.550 1.00 40.56 183 PRO A O 1
ATOM 1554 N N . ILE A 1 184 ? 13.017 1.727 -18.753 1.00 36.56 184 ILE A N 1
ATOM 1555 C CA . ILE A 1 184 ? 13.931 0.575 -18.638 1.00 36.56 184 ILE A CA 1
ATOM 1556 C C . ILE A 1 184 ? 15.372 1.053 -18.815 1.00 36.56 184 ILE A C 1
ATOM 1558 O O . ILE A 1 184 ? 15.613 1.828 -19.770 1.00 36.56 184 ILE A O 1
#